Protein AF-A0A078MU49-F1 (afdb_monomer_lite)

Secondary structure (DSSP, 8-state):
-----HHHHHHHHHHHHHHHHHHHHHHHHHHHSSHHHHHHHHHHHHHHHHHHHS-------TT-SSSSTT---S------HHHHHHHHHHHHHHHHHHHTSPPHHHHHHHHHHHHHHHT-TTHHHHHHHHHHHHHHHHHHHHHT--SHHHHHHHHHHHHHHHHHHHHHTHHHHHHHHHHHHHHHHHHHHHHHHHHHHHHHHHHTTSTTS-HHHHHHHHHHHHHHHHHHHHHHHHTT--SSS------HHHHHHHH-HHHHHHHHHHHHHHHHHHHHHHHT-

Foldseek 3Di:
DDDCDPVNLLVLLLVLLLVLLLVLLLVLLLLLLQLLVLVVVLLVLLLVLVVVLPDPPPPPPPPPPDDPPPPDDDDDDPPDPVVVVVLVVLNVVSVLVVVLADDPVLLVQLLVLLCVLLVNNCSVVVSVVVSCVLCVVVNVQSVPDNHSVSSVVSVVVSVVSSVVSVPPRSVVSSCVSSVSSVVSLVVLLVVQLVVLQVVQQVVQVHPPGDVVSNVSSSSVSSSVSSLVSSLSSLSNDRGPQDSDPDDPLSVCCVVPVSVNVVVVSVVVSVVVVVVCVVVVD

Radius of gyration: 27.04 Å; chains: 1; bounding box: 67×49×91 Å

pLDDT: mean 73.48, std 13.74, range [32.59, 88.94]

Sequence (281 aa):
MASLDFWLVLQTFALVTAGFGIWILGRACWEYAGVPAVQDAYLELADARLRELEPAAAPVPAGSRGAGAWAAGPFRVPAAPADRSAAAGFARRVRNALGSRPSEQERAASQAALLQLLARPHLAVDQQQLAARVLAPLAGPVSTAGSVRELAATSRLSRQAVLGMLRREVPARFRSVFLPGMARYLDFIGRGSSLGLAVGVLLAGGMNGNADLVGVLTTVCGVGGAIIFTLTVLRCEARSWPAGRAGLWLRLARRFPQLFFLLRLLLTTAALLLGLYILGR

Structure (mmCIF, N/CA/C/O backbone):
data_AF-A0A078MU49-F1
#
_entry.id   AF-A0A078MU49-F1
#
loop_
_atom_site.group_PDB
_atom_site.id
_atom_site.type_symbol
_atom_site.label_atom_id
_atom_site.label_alt_id
_atom_site.label_comp_id
_atom_site.label_asym_id
_atom_site.label_entity_id
_atom_site.label_seq_id
_atom_site.pdbx_PDB_ins_code
_atom_site.Cartn_x
_atom_site.Cartn_y
_atom_site.Cartn_z
_atom_site.occupancy
_atom_site.B_iso_or_equiv
_atom_site.auth_seq_id
_atom_site.auth_comp_id
_atom_site.auth_asym_id
_atom_site.auth_atom_id
_atom_site.pdbx_PDB_model_num
ATOM 1 N N . MET A 1 1 ? 41.950 6.925 -8.974 1.00 43.22 1 MET A N 1
ATOM 2 C CA . MET A 1 1 ? 40.697 7.610 -8.586 1.00 43.22 1 MET A CA 1
ATOM 3 C C . MET A 1 1 ? 39.557 6.887 -9.281 1.00 43.22 1 MET A C 1
ATOM 5 O O . MET A 1 1 ? 39.430 7.034 -10.485 1.00 43.22 1 MET A O 1
ATOM 9 N N . ALA A 1 2 ? 38.808 6.040 -8.573 1.00 49.31 2 ALA A N 1
ATOM 10 C CA . ALA A 1 2 ? 37.680 5.326 -9.166 1.00 49.31 2 ALA A CA 1
ATOM 11 C C . ALA A 1 2 ? 36.536 6.323 -9.409 1.00 49.31 2 ALA A C 1
ATOM 13 O O . ALA A 1 2 ? 35.883 6.776 -8.467 1.00 49.31 2 ALA A O 1
ATOM 14 N N . SER A 1 3 ? 36.354 6.742 -10.659 1.00 58.31 3 SER A N 1
ATOM 15 C CA . SER A 1 3 ? 35.137 7.424 -11.093 1.00 58.31 3 SER A CA 1
ATOM 16 C C . SER A 1 3 ? 33.973 6.445 -10.957 1.00 58.31 3 SER A C 1
ATOM 18 O O . SER A 1 3 ? 34.096 5.299 -11.385 1.00 58.31 3 SER A O 1
ATOM 20 N N . LEU A 1 4 ? 32.857 6.877 -10.362 1.00 67.69 4 LEU A N 1
ATOM 21 C CA . LEU A 1 4 ? 31.613 6.107 -10.404 1.00 67.69 4 LEU A CA 1
ATOM 22 C C . LEU A 1 4 ? 31.263 5.862 -11.877 1.00 67.69 4 LEU A C 1
ATOM 24 O O . LEU A 1 4 ? 31.021 6.817 -12.613 1.00 67.69 4 LEU A O 1
ATOM 28 N N . ASP A 1 5 ? 31.285 4.599 -12.297 1.00 84.06 5 ASP A N 1
ATOM 29 C CA . ASP A 1 5 ? 30.891 4.200 -13.645 1.00 84.06 5 ASP A CA 1
ATOM 30 C C . ASP A 1 5 ? 29.422 4.588 -13.879 1.00 84.06 5 ASP A C 1
ATOM 32 O O . ASP A 1 5 ? 28.561 4.392 -13.013 1.00 84.06 5 ASP A O 1
ATOM 36 N N . PHE A 1 6 ? 29.129 5.150 -15.051 1.00 79.88 6 PHE A N 1
ATOM 37 C CA . PHE A 1 6 ? 27.772 5.482 -15.473 1.00 79.88 6 PHE A CA 1
ATOM 38 C C . PHE A 1 6 ? 26.840 4.267 -15.358 1.00 79.88 6 PHE A C 1
ATOM 40 O O . PHE A 1 6 ? 25.703 4.394 -14.892 1.00 79.88 6 PHE A O 1
ATOM 47 N N . TRP A 1 7 ? 27.346 3.074 -15.682 1.00 81.38 7 TRP A N 1
ATOM 48 C CA . TRP A 1 7 ? 26.599 1.827 -15.539 1.00 81.38 7 TRP A CA 1
ATOM 49 C C . TRP A 1 7 ? 26.243 1.501 -14.092 1.00 81.38 7 TRP A C 1
ATOM 51 O O . TRP A 1 7 ? 25.112 1.098 -13.812 1.00 81.38 7 TRP A O 1
ATOM 61 N N . LEU A 1 8 ? 27.162 1.744 -13.158 1.00 81.62 8 LEU A N 1
ATOM 62 C CA . LEU A 1 8 ? 26.920 1.546 -11.731 1.00 81.62 8 LEU A CA 1
ATOM 63 C C . LEU A 1 8 ? 25.833 2.498 -11.216 1.00 81.62 8 LEU A C 1
ATOM 65 O O . LEU A 1 8 ? 24.954 2.083 -10.454 1.00 81.62 8 LEU A O 1
ATOM 69 N N . VAL A 1 9 ? 25.854 3.760 -11.656 1.00 82.81 9 VAL A N 1
ATOM 70 C CA . VAL A 1 9 ? 24.818 4.750 -11.316 1.00 82.81 9 VAL A CA 1
ATOM 71 C C . VAL A 1 9 ? 23.455 4.301 -11.835 1.00 82.81 9 VAL A C 1
ATOM 73 O O . VAL A 1 9 ? 22.475 4.302 -11.083 1.00 82.81 9 VAL A O 1
ATOM 76 N N . LEU A 1 10 ? 23.396 3.864 -13.093 1.00 81.12 10 LEU A N 1
ATOM 77 C CA . LEU A 1 10 ? 22.160 3.443 -13.742 1.00 81.12 10 LEU A CA 1
ATOM 78 C C . LEU A 1 10 ? 21.560 2.185 -13.091 1.00 81.12 10 LEU A C 1
ATOM 80 O O . LEU A 1 10 ? 20.365 2.158 -12.793 1.00 81.12 10 LEU A O 1
ATOM 84 N N . GLN A 1 11 ? 22.383 1.173 -12.799 1.00 81.25 11 GLN A N 1
ATOM 85 C CA . GLN A 1 11 ? 21.951 -0.048 -12.108 1.00 81.25 11 GLN A CA 1
ATOM 86 C C . GLN A 1 11 ? 21.493 0.233 -10.675 1.00 81.25 11 GLN A C 1
ATOM 88 O O . GLN A 1 11 ? 20.470 -0.293 -10.235 1.00 81.25 11 GLN A O 1
ATOM 93 N N . THR A 1 12 ? 22.208 1.107 -9.959 1.00 81.50 12 THR A N 1
ATOM 94 C CA . THR A 1 12 ? 21.827 1.527 -8.606 1.00 81.50 12 THR A CA 1
ATOM 95 C C . THR A 1 12 ? 20.463 2.207 -8.616 1.00 81.50 12 THR A C 1
ATOM 97 O O . THR A 1 12 ? 19.579 1.847 -7.838 1.00 81.50 12 THR A O 1
ATOM 100 N N . PHE A 1 13 ? 20.255 3.153 -9.533 1.00 81.50 13 PHE A N 1
ATOM 101 C CA . PHE A 1 13 ? 18.974 3.836 -9.675 1.00 81.50 13 PHE A CA 1
ATOM 102 C C . PHE A 1 13 ? 17.843 2.862 -10.029 1.00 81.50 13 PHE A C 1
ATOM 104 O O . PHE A 1 13 ? 16.755 2.942 -9.449 1.00 81.50 13 PHE A O 1
ATOM 111 N N . ALA A 1 14 ? 18.101 1.899 -10.918 1.00 79.88 14 ALA A N 1
ATOM 112 C CA . ALA A 1 14 ? 17.131 0.872 -11.279 1.00 79.88 14 ALA A CA 1
ATOM 113 C C . ALA A 1 14 ? 16.743 -0.014 -10.087 1.00 79.88 14 ALA A C 1
ATOM 115 O O . ALA A 1 14 ? 15.553 -0.216 -9.835 1.00 79.88 14 ALA A O 1
ATOM 116 N N . LEU A 1 15 ? 17.724 -0.482 -9.311 1.00 82.50 15 LEU A N 1
ATOM 117 C CA . LEU A 1 15 ? 17.496 -1.327 -8.139 1.00 82.50 15 LEU A CA 1
ATOM 118 C C . LEU A 1 15 ? 16.713 -0.589 -7.050 1.00 82.50 15 LEU A C 1
ATOM 120 O O . LEU A 1 15 ? 15.750 -1.127 -6.501 1.00 82.50 15 LEU A O 1
ATOM 124 N N . VAL A 1 16 ? 17.099 0.656 -6.756 1.00 83.56 16 VAL A N 1
ATOM 125 C CA . VAL A 1 16 ? 16.399 1.486 -5.770 1.00 83.56 16 VAL A CA 1
ATOM 126 C C . VAL A 1 16 ? 14.957 1.717 -6.230 1.00 83.56 16 VAL A C 1
ATOM 128 O O . VAL A 1 16 ? 14.030 1.502 -5.449 1.00 83.56 16 VAL A O 1
ATOM 131 N N . THR A 1 17 ? 14.740 2.056 -7.504 1.00 82.06 17 THR A N 1
ATOM 132 C CA . THR A 1 17 ? 13.390 2.226 -8.069 1.00 82.06 17 THR A CA 1
ATOM 133 C C . THR A 1 17 ? 12.557 0.947 -7.951 1.00 82.06 17 THR A C 1
ATOM 135 O O . THR A 1 17 ? 11.400 1.008 -7.528 1.00 82.06 17 THR A O 1
ATOM 138 N N . ALA A 1 18 ? 13.145 -0.210 -8.271 1.00 81.31 18 ALA A N 1
ATOM 139 C CA . ALA A 1 18 ? 12.485 -1.507 -8.163 1.00 81.31 18 ALA A CA 1
ATOM 140 C C . ALA A 1 18 ? 12.060 -1.816 -6.718 1.00 81.31 18 ALA A C 1
ATOM 142 O O . ALA A 1 18 ? 10.905 -2.158 -6.452 1.00 81.31 18 ALA A O 1
ATOM 143 N N . GLY A 1 19 ? 12.975 -1.622 -5.764 1.00 80.50 19 GLY A N 1
ATOM 144 C CA . GLY A 1 19 ? 12.707 -1.819 -4.340 1.00 80.50 19 GLY A CA 1
ATOM 145 C C . GLY A 1 19 ? 11.595 -0.908 -3.819 1.00 80.50 19 GLY A C 1
ATOM 146 O O . GLY A 1 19 ? 10.709 -1.362 -3.093 1.00 80.50 19 GLY A O 1
ATOM 147 N N . PHE A 1 20 ? 11.585 0.360 -4.237 1.00 80.00 20 PHE A N 1
ATOM 148 C CA . PHE A 1 20 ? 10.517 1.299 -3.894 1.00 80.00 20 PHE A CA 1
ATOM 149 C C . PHE A 1 20 ? 9.156 0.881 -4.460 1.00 80.00 20 PHE A C 1
ATOM 151 O O . PHE A 1 20 ? 8.164 0.936 -3.733 1.00 80.00 20 PHE A O 1
ATOM 158 N N . GLY A 1 21 ? 9.099 0.446 -5.722 1.00 79.81 21 GLY A N 1
ATOM 159 C CA . GLY A 1 21 ? 7.855 -0.013 -6.343 1.00 79.81 21 GLY A CA 1
ATOM 160 C C . GLY A 1 21 ? 7.270 -1.236 -5.637 1.00 79.81 21 GLY A C 1
ATOM 161 O O . GLY A 1 21 ? 6.085 -1.240 -5.299 1.00 79.81 21 GLY A O 1
ATOM 162 N N . ILE A 1 22 ? 8.112 -2.223 -5.311 1.00 83.31 22 ILE A N 1
ATOM 163 C CA . ILE A 1 22 ? 7.719 -3.409 -4.530 1.00 83.31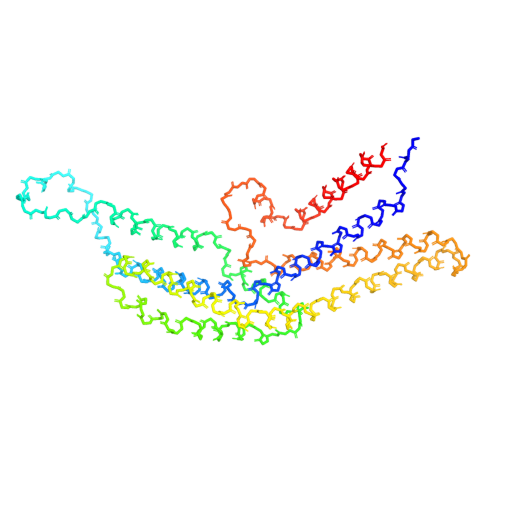 22 ILE A CA 1
ATOM 164 C C . ILE A 1 22 ? 7.212 -3.005 -3.143 1.00 83.31 22 ILE A C 1
ATOM 166 O O . ILE A 1 22 ? 6.176 -3.497 -2.695 1.00 83.31 22 ILE A O 1
ATOM 170 N N . TRP A 1 23 ? 7.922 -2.103 -2.461 1.00 81.12 23 TRP A N 1
ATOM 171 C CA . TRP A 1 23 ? 7.551 -1.644 -1.124 1.00 81.12 23 TRP A CA 1
ATOM 172 C C . TRP A 1 23 ? 6.193 -0.935 -1.108 1.00 81.12 23 TRP A C 1
ATOM 174 O O . TRP A 1 23 ? 5.342 -1.255 -0.277 1.00 81.12 23 TRP A O 1
ATOM 184 N N . ILE A 1 24 ? 5.977 0.009 -2.028 1.00 77.94 24 ILE A N 1
ATOM 185 C CA . ILE A 1 24 ? 4.729 0.781 -2.127 1.00 77.94 24 ILE A CA 1
ATOM 186 C C . ILE A 1 24 ? 3.579 -0.146 -2.531 1.00 77.94 24 ILE A C 1
ATOM 188 O O . ILE A 1 24 ? 2.516 -0.109 -1.920 1.00 77.94 24 ILE A O 1
ATOM 192 N N . LEU A 1 25 ? 3.794 -1.059 -3.481 1.00 80.19 25 LEU A N 1
ATOM 193 C CA . LEU A 1 25 ? 2.782 -2.056 -3.823 1.00 80.19 25 LEU A CA 1
ATOM 194 C C . LEU A 1 25 ? 2.454 -2.967 -2.635 1.00 80.19 25 LEU A C 1
ATOM 196 O O . LEU A 1 25 ? 1.282 -3.217 -2.362 1.00 80.19 25 LEU A O 1
ATOM 200 N N . GLY A 1 26 ? 3.464 -3.445 -1.908 1.00 80.50 26 GLY A N 1
ATOM 201 C CA . GLY A 1 26 ? 3.279 -4.248 -0.703 1.00 80.50 26 GLY A CA 1
ATOM 202 C C . GLY A 1 26 ? 2.470 -3.498 0.350 1.00 80.50 26 GLY A C 1
ATOM 203 O O . GLY A 1 26 ? 1.512 -4.037 0.895 1.00 80.50 26 GLY A O 1
ATOM 204 N N . ARG A 1 27 ? 2.780 -2.227 0.591 1.00 77.19 27 ARG A N 1
ATOM 205 C CA . ARG A 1 27 ? 2.026 -1.394 1.529 1.00 77.19 27 ARG A CA 1
ATOM 206 C C . ARG A 1 27 ? 0.588 -1.154 1.075 1.00 77.19 27 ARG A C 1
ATOM 208 O O . ARG A 1 27 ? -0.325 -1.342 1.879 1.00 77.19 27 ARG A O 1
ATOM 215 N N . ALA A 1 28 ? 0.376 -0.826 -0.196 1.00 74.12 28 ALA A N 1
ATOM 216 C CA . ALA A 1 28 ? -0.958 -0.720 -0.770 1.00 74.12 28 ALA A CA 1
ATOM 217 C C . ALA A 1 28 ? -1.723 -2.043 -0.610 1.00 74.12 28 ALA A C 1
ATOM 219 O O . ALA A 1 28 ? -2.858 -2.038 -0.167 1.00 74.12 28 ALA A O 1
ATOM 220 N N . CYS A 1 29 ? -1.108 -3.203 -0.842 1.00 76.56 29 CYS A N 1
ATOM 221 C CA . CYS A 1 29 ? -1.762 -4.499 -0.621 1.00 76.56 29 CYS A CA 1
ATOM 222 C C . CYS A 1 29 ? -2.046 -4.773 0.868 1.00 76.56 29 CYS A C 1
ATOM 224 O O . CYS A 1 29 ? -3.076 -5.359 1.208 1.00 76.56 29 CYS A O 1
ATOM 226 N N . TRP A 1 30 ? -1.161 -4.336 1.768 1.00 75.44 30 TRP A N 1
ATOM 227 C CA . TRP A 1 30 ? -1.322 -4.474 3.218 1.00 75.44 30 TRP A CA 1
ATOM 228 C C . TRP A 1 30 ? -2.521 -3.689 3.748 1.00 75.44 30 TRP A C 1
ATOM 230 O O . TRP A 1 30 ? -3.285 -4.208 4.565 1.00 75.44 30 TRP A O 1
ATOM 240 N N . GLU A 1 31 ? -2.748 -2.476 3.236 1.00 70.69 31 GLU A N 1
ATOM 241 C CA . GLU A 1 31 ? -3.946 -1.693 3.561 1.00 70.69 31 GLU A CA 1
ATOM 242 C C . GLU A 1 31 ? -5.242 -2.459 3.241 1.00 70.69 31 GLU A C 1
ATOM 244 O O . GLU A 1 31 ? -6.267 -2.278 3.904 1.00 70.69 31 GLU A O 1
ATOM 249 N N . TYR A 1 32 ? -5.178 -3.368 2.265 1.00 66.94 32 TYR A N 1
ATOM 250 C CA . TYR A 1 32 ? -6.324 -4.093 1.728 1.00 66.94 32 TYR A CA 1
ATOM 251 C C . TYR A 1 32 ? -6.423 -5.527 2.239 1.00 66.94 32 TYR A C 1
ATOM 253 O O . TYR A 1 32 ? -7.427 -6.200 1.995 1.00 66.94 32 TYR A O 1
ATOM 261 N N . ALA A 1 33 ? -5.454 -5.966 3.043 1.00 69.38 33 ALA A N 1
ATOM 262 C CA . ALA A 1 33 ? -5.558 -7.204 3.802 1.00 69.38 33 ALA A CA 1
ATOM 263 C C . ALA A 1 33 ? -6.661 -7.147 4.882 1.00 69.38 33 ALA A C 1
ATOM 265 O O . ALA A 1 33 ? -7.005 -8.178 5.454 1.00 69.38 33 ALA A O 1
ATOM 266 N N . GLY A 1 34 ? -7.242 -5.963 5.135 1.00 70.00 34 GLY A N 1
ATOM 267 C CA . GLY A 1 34 ? -8.455 -5.757 5.936 1.00 70.00 34 GLY A CA 1
ATOM 268 C C . GLY A 1 34 ? -8.212 -5.254 7.361 1.00 70.00 34 GLY A C 1
ATOM 269 O O . GLY A 1 34 ? -9.159 -4.864 8.036 1.00 70.00 34 GLY A O 1
ATOM 270 N N . VAL A 1 35 ? -6.956 -5.207 7.815 1.00 73.19 35 VAL A N 1
ATOM 271 C CA . VAL A 1 35 ? -6.604 -4.764 9.176 1.00 73.19 35 VAL A CA 1
ATOM 272 C C . VAL A 1 35 ? -7.014 -3.309 9.446 1.00 73.19 35 VAL A C 1
ATOM 274 O O . VAL A 1 35 ? -7.640 -3.074 10.482 1.00 73.19 35 VAL A O 1
ATOM 277 N N . PRO A 1 36 ? -6.747 -2.333 8.551 1.00 74.25 36 PRO A N 1
ATOM 278 C CA . PRO A 1 36 ? -7.184 -0.956 8.782 1.00 74.25 36 PRO A CA 1
ATOM 279 C C . PRO A 1 36 ? -8.707 -0.826 8.828 1.00 74.25 36 PRO A C 1
ATOM 281 O O . PRO A 1 36 ? -9.223 -0.103 9.665 1.00 74.25 36 PRO A O 1
ATOM 284 N N . ALA A 1 37 ? -9.435 -1.579 7.996 1.00 76.44 37 ALA A N 1
ATOM 285 C CA . ALA A 1 37 ? -10.898 -1.550 7.977 1.00 76.44 37 ALA A CA 1
ATOM 286 C C . ALA A 1 37 ? -11.510 -2.059 9.297 1.00 76.44 37 ALA A C 1
ATOM 288 O O . ALA A 1 37 ? -12.443 -1.456 9.820 1.00 76.44 37 ALA A O 1
ATOM 289 N N . VAL A 1 38 ? -10.950 -3.130 9.874 1.00 79.06 38 VAL A N 1
ATOM 290 C CA . VAL A 1 38 ? -11.357 -3.646 11.195 1.00 79.06 38 VAL A CA 1
ATOM 291 C C . VAL A 1 38 ? -11.059 -2.629 12.301 1.00 79.06 38 VAL A C 1
ATOM 293 O O . VAL A 1 38 ? -11.892 -2.402 13.177 1.00 79.06 38 VAL A O 1
ATOM 296 N N . GLN A 1 39 ? -9.877 -2.004 12.271 1.00 81.06 39 GLN A N 1
ATOM 297 C CA . GLN A 1 39 ? -9.505 -0.972 13.245 1.00 81.06 39 GLN A CA 1
ATOM 298 C C . GLN A 1 39 ? -10.402 0.264 13.136 1.00 81.06 39 GLN A C 1
ATOM 300 O O . GLN A 1 39 ? -10.804 0.818 14.161 1.00 81.06 39 GLN A O 1
ATOM 305 N N . ASP A 1 40 ? -10.728 0.674 11.911 1.00 79.62 40 ASP A N 1
ATOM 306 C CA . ASP A 1 40 ? -11.566 1.834 11.638 1.00 79.62 40 ASP A CA 1
ATOM 307 C C . ASP A 1 40 ? -12.969 1.648 12.198 1.00 79.62 40 ASP A C 1
ATOM 309 O O . ASP A 1 40 ? -13.409 2.482 12.993 1.00 79.62 40 ASP A O 1
ATOM 313 N N . ALA A 1 41 ? -13.605 0.526 11.861 1.00 82.38 41 ALA A N 1
ATOM 314 C CA . ALA A 1 41 ? -14.950 0.204 12.315 1.00 82.38 41 ALA A CA 1
ATOM 315 C C . ALA A 1 41 ? -15.010 -0.043 13.835 1.00 82.38 41 ALA A C 1
ATOM 317 O O . ALA A 1 41 ? -15.965 0.375 14.485 1.00 82.38 41 ALA A O 1
ATOM 318 N N . TYR A 1 42 ? -13.968 -0.618 14.453 1.00 84.94 42 TYR A N 1
ATOM 319 C CA . TYR A 1 42 ? -13.884 -0.686 15.921 1.00 84.94 42 TYR A CA 1
ATOM 320 C C . TYR A 1 42 ? -13.861 0.706 16.567 1.00 84.94 42 TYR A C 1
ATOM 322 O O . TYR A 1 42 ? -14.542 0.951 17.560 1.00 84.94 42 TYR A O 1
ATOM 330 N N . LEU A 1 43 ? -13.045 1.614 16.036 1.00 85.00 43 LEU A N 1
ATOM 331 C CA . LEU A 1 43 ? -12.902 2.968 16.570 1.00 85.00 43 LEU A CA 1
ATOM 332 C C . LEU A 1 43 ? -14.175 3.805 16.363 1.00 85.00 43 LEU A C 1
ATOM 334 O O . LEU A 1 43 ? -14.485 4.620 17.224 1.00 85.00 43 LEU A O 1
ATOM 338 N N . GLU A 1 44 ? -14.917 3.582 15.277 1.00 87.62 44 GLU A N 1
ATOM 339 C CA . GLU A 1 44 ? -16.239 4.186 15.048 1.00 87.62 44 GLU A CA 1
ATOM 340 C C . GLU A 1 44 ? -17.277 3.669 16.053 1.00 87.62 44 GLU A C 1
ATOM 342 O O . GLU A 1 44 ? -17.959 4.473 16.685 1.00 87.62 44 GLU A O 1
ATOM 347 N N . LEU A 1 45 ? -17.330 2.351 16.289 1.00 87.31 45 LEU A N 1
ATOM 348 C CA . LEU A 1 45 ? -18.181 1.754 17.328 1.00 87.31 45 LEU A CA 1
ATOM 349 C C . LEU A 1 45 ? -17.833 2.289 18.726 1.00 87.31 45 LEU A C 1
ATOM 351 O O . LEU A 1 45 ? -18.718 2.617 19.516 1.00 87.31 45 LEU A O 1
ATOM 355 N N . ALA A 1 46 ? -16.538 2.406 19.030 1.00 86.25 46 ALA A N 1
ATOM 356 C CA . ALA A 1 46 ? -16.074 2.944 20.302 1.00 86.25 46 ALA A CA 1
ATOM 357 C C . ALA A 1 46 ? -16.410 4.435 20.455 1.00 86.25 46 ALA A C 1
ATOM 359 O O . ALA A 1 46 ? -16.806 4.848 21.538 1.00 86.25 46 ALA A O 1
ATOM 360 N N . ASP A 1 47 ? -16.274 5.251 19.406 1.00 88.94 47 ASP A N 1
ATOM 3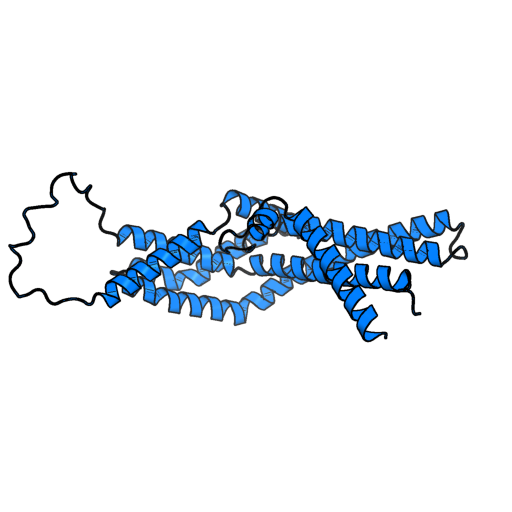61 C CA . ASP A 1 47 ? -16.628 6.674 19.467 1.00 88.94 47 ASP A CA 1
ATOM 362 C C . ASP A 1 47 ? -18.139 6.894 19.595 1.00 88.94 47 ASP A C 1
ATOM 364 O O . ASP A 1 47 ? -18.554 7.730 20.394 1.00 88.94 47 ASP A O 1
ATOM 368 N N . ALA A 1 48 ? -18.961 6.102 18.897 1.00 88.38 48 ALA A N 1
ATOM 369 C CA . ALA A 1 48 ? -20.414 6.122 19.062 1.00 88.38 48 ALA A CA 1
ATOM 370 C C . ALA A 1 48 ? -20.801 5.855 20.524 1.00 88.38 48 ALA A C 1
ATOM 372 O O . ALA A 1 48 ? -21.491 6.667 21.142 1.00 88.38 48 ALA A O 1
ATOM 373 N N . ARG A 1 49 ? -20.243 4.795 21.124 1.00 87.81 49 ARG A N 1
ATOM 374 C CA . ARG A 1 49 ? -20.497 4.488 22.534 1.00 87.81 49 ARG A CA 1
ATOM 375 C C . ARG A 1 49 ? -19.930 5.544 23.485 1.00 87.81 49 ARG A C 1
ATOM 377 O O . ARG A 1 49 ? -20.557 5.855 24.490 1.00 87.81 49 ARG A O 1
ATOM 384 N N . LEU A 1 50 ? -18.766 6.128 23.186 1.00 86.75 50 LEU A N 1
ATOM 385 C CA . LEU A 1 50 ? -18.210 7.233 23.979 1.00 86.75 50 LEU A CA 1
ATOM 386 C C . LEU A 1 50 ? -19.149 8.442 24.013 1.00 86.75 50 LEU A C 1
ATOM 388 O O . LEU A 1 50 ? -19.281 9.045 25.072 1.00 86.75 50 LEU A O 1
ATOM 392 N N . ARG A 1 51 ? -19.796 8.791 22.894 1.00 85.88 51 ARG A N 1
ATOM 393 C CA . ARG A 1 51 ? -20.761 9.905 22.835 1.00 85.88 51 ARG A CA 1
ATOM 394 C C . ARG A 1 51 ? -22.019 9.632 23.656 1.00 85.88 51 ARG A C 1
ATOM 396 O O . ARG A 1 51 ? -22.558 10.561 24.236 1.00 85.88 51 ARG A O 1
ATOM 403 N N . GLU A 1 52 ? -22.463 8.379 23.722 1.00 85.25 52 GLU A N 1
ATOM 404 C CA . GLU A 1 52 ? -23.594 7.968 24.567 1.00 85.25 52 GLU A CA 1
ATOM 405 C C . GLU A 1 52 ? -23.241 7.961 26.063 1.00 85.25 52 GLU A C 1
ATOM 407 O O . GLU A 1 52 ? -24.090 8.238 26.906 1.00 85.25 52 GLU A O 1
ATOM 412 N N . LEU A 1 53 ? -21.991 7.621 26.395 1.00 81.50 53 LEU A N 1
ATOM 413 C CA . LEU A 1 53 ? -21.482 7.580 27.769 1.00 81.50 53 LEU A CA 1
ATOM 414 C C . LEU A 1 53 ? -21.067 8.955 28.302 1.00 81.50 53 LEU A C 1
ATOM 416 O O . LEU A 1 53 ? -20.973 9.141 29.517 1.00 81.50 53 LEU A O 1
ATOM 420 N N . GLU A 1 54 ? -20.769 9.908 27.420 1.00 77.25 54 GLU A N 1
ATOM 421 C CA . GLU A 1 54 ? -20.603 11.297 27.818 1.00 77.25 54 GLU A CA 1
ATOM 422 C C . GLU A 1 54 ? -21.972 11.830 28.249 1.00 77.25 54 GLU A C 1
ATOM 424 O O . GLU A 1 54 ? -22.912 11.806 27.454 1.00 77.25 54 GLU A O 1
ATOM 429 N N . PRO A 1 55 ? -22.124 12.314 29.497 1.00 59.59 55 PRO A N 1
ATOM 430 C CA . PRO A 1 55 ? -23.353 12.994 29.861 1.00 59.59 55 PRO A CA 1
ATOM 431 C C . PRO A 1 55 ? -23.528 14.135 28.864 1.00 59.59 55 PRO A C 1
ATOM 433 O O . PRO A 1 55 ? -22.576 14.897 28.664 1.00 59.59 55 PRO A O 1
ATOM 436 N N . ALA A 1 56 ? -24.706 14.227 28.230 1.00 53.66 56 ALA A N 1
ATOM 437 C CA . ALA A 1 56 ? -25.078 15.385 27.430 1.00 53.66 56 ALA A CA 1
ATOM 438 C C . ALA A 1 56 ? -24.664 16.598 28.249 1.00 53.66 56 ALA A C 1
ATOM 440 O O . ALA A 1 56 ? -25.166 16.779 29.361 1.00 53.66 56 ALA A O 1
ATOM 441 N N . ALA A 1 57 ? -23.644 17.323 27.786 1.00 46.19 57 ALA A N 1
ATOM 442 C CA . ALA A 1 57 ? -23.148 18.468 28.510 1.00 46.19 57 ALA A CA 1
ATOM 443 C C . ALA A 1 57 ? -24.322 19.437 28.538 1.00 46.19 57 ALA A C 1
ATOM 445 O O . ALA A 1 57 ? -24.584 20.120 27.549 1.00 46.19 57 ALA A O 1
ATOM 446 N N . ALA A 1 58 ? -25.084 19.420 29.637 1.00 43.44 58 ALA A N 1
ATOM 447 C CA . ALA A 1 58 ? -26.100 20.411 29.889 1.00 43.44 58 ALA A CA 1
ATOM 448 C C . ALA A 1 58 ? -25.385 21.740 29.656 1.00 43.44 58 ALA A C 1
ATOM 450 O O . ALA A 1 58 ? -24.281 21.903 30.199 1.00 43.44 58 ALA A O 1
ATOM 451 N N . PRO A 1 59 ? -25.907 22.625 28.787 1.00 40.94 59 PRO A N 1
ATOM 452 C CA . PRO A 1 59 ? -25.276 23.910 28.559 1.00 40.94 59 PRO A CA 1
ATOM 453 C C . PRO A 1 59 ? -25.101 24.523 29.939 1.00 40.94 59 PRO A C 1
ATOM 455 O O . PRO A 1 59 ? -26.089 24.788 30.616 1.00 40.94 59 PRO A O 1
ATOM 458 N N . VAL A 1 60 ? -23.854 24.620 30.409 1.00 46.81 60 VAL A N 1
ATOM 459 C CA . VAL A 1 60 ? -23.566 25.229 31.702 1.00 46.81 60 VAL A CA 1
ATOM 460 C C . VAL A 1 60 ? -24.055 26.658 31.532 1.00 46.81 60 VAL A C 1
ATOM 462 O O . VAL A 1 60 ? -23.459 27.374 30.719 1.00 46.81 60 VAL A O 1
ATOM 465 N N . PRO A 1 61 ? -25.150 27.075 32.197 1.00 38.56 61 PRO A N 1
ATOM 466 C CA . PRO A 1 61 ? -25.591 28.445 32.072 1.00 38.56 61 PRO A CA 1
ATOM 467 C C . PRO A 1 61 ? -24.417 29.305 32.528 1.00 38.56 61 PRO A C 1
ATOM 469 O O . PRO A 1 61 ? -23.819 29.064 33.585 1.00 38.56 61 PRO A O 1
ATOM 472 N N . ALA A 1 62 ? -24.023 30.245 31.675 1.00 43.91 62 ALA A N 1
ATOM 473 C CA . ALA A 1 62 ? -22.973 31.203 31.966 1.00 43.91 62 ALA A CA 1
ATOM 474 C C . ALA A 1 62 ? -23.426 32.048 33.168 1.00 43.91 62 ALA A C 1
ATOM 476 O O . ALA A 1 62 ? -24.090 33.062 33.005 1.00 43.91 62 ALA A O 1
ATOM 477 N N . GLY A 1 63 ? -23.158 31.572 34.386 1.00 47.12 63 GLY A N 1
ATOM 478 C CA . GLY A 1 63 ? -23.634 32.235 35.599 1.00 47.12 63 GLY A CA 1
ATOM 479 C C . GLY A 1 63 ? -23.428 31.496 36.923 1.00 47.12 63 GLY A C 1
ATOM 480 O O . GLY A 1 63 ? -23.375 32.152 37.952 1.00 47.12 63 GLY A O 1
ATOM 481 N N . SER A 1 64 ? -23.241 30.170 36.962 1.00 44.25 64 SER A N 1
ATOM 482 C CA . SER A 1 64 ? -23.210 29.436 38.247 1.00 44.25 64 SER A CA 1
ATOM 483 C C . SER A 1 64 ? -21.814 29.023 38.744 1.00 44.25 64 SER A C 1
ATOM 485 O O . SER A 1 64 ? -21.673 28.024 39.454 1.00 44.25 64 SER A O 1
ATOM 487 N N . ARG A 1 65 ? -20.755 29.773 38.406 1.00 45.50 65 ARG A N 1
ATOM 488 C CA . ARG A 1 65 ? -19.449 29.643 39.085 1.00 45.50 65 ARG A CA 1
ATOM 489 C C . ARG A 1 65 ? -19.440 30.496 40.354 1.00 45.50 65 ARG A C 1
ATOM 491 O O . ARG A 1 65 ? -18.785 31.527 40.401 1.00 45.50 65 ARG A O 1
ATOM 498 N N . GLY A 1 66 ? -20.166 30.059 41.377 1.00 43.53 66 GLY A N 1
ATOM 499 C CA . GLY A 1 66 ? -20.080 30.673 42.702 1.00 43.53 66 GLY A CA 1
ATOM 500 C C . GLY A 1 66 ? -21.369 30.565 43.497 1.00 43.53 66 GLY A C 1
ATOM 501 O O . GLY A 1 66 ? -22.099 31.535 43.564 1.00 43.53 66 GLY A O 1
ATOM 502 N N . ALA A 1 67 ? -21.656 29.392 44.071 1.00 39.50 67 ALA A N 1
ATOM 503 C CA . ALA A 1 67 ? -22.566 29.270 45.227 1.00 39.50 67 ALA A CA 1
ATOM 504 C C . ALA A 1 67 ? -22.642 27.842 45.802 1.00 39.50 67 ALA A C 1
ATOM 506 O O . ALA A 1 67 ? -22.940 27.676 46.976 1.00 39.50 67 ALA A O 1
ATOM 507 N N . GLY A 1 68 ? -22.360 26.792 45.021 1.00 38.62 68 GLY A N 1
ATOM 508 C CA . GLY A 1 68 ? -22.609 25.405 45.459 1.00 38.62 68 GLY A CA 1
ATOM 509 C C . GLY A 1 68 ? -21.450 24.672 46.150 1.00 38.62 68 GLY A C 1
ATOM 510 O O . GLY A 1 68 ? -21.612 23.517 46.531 1.00 38.62 68 GLY A O 1
ATOM 511 N N . ALA A 1 69 ? -20.269 25.284 46.285 1.00 41.41 69 ALA A N 1
ATOM 512 C CA . ALA A 1 69 ? -19.050 24.570 46.692 1.00 41.41 69 ALA A CA 1
ATOM 513 C C . ALA A 1 69 ? -18.983 24.193 48.188 1.00 41.41 69 ALA A C 1
ATOM 515 O O . ALA A 1 69 ? -18.129 23.397 48.564 1.00 41.41 69 ALA A O 1
ATOM 516 N N . TRP A 1 70 ? -19.881 24.716 49.028 1.00 41.81 70 TRP A N 1
ATOM 517 C CA . TRP A 1 70 ? -19.821 24.549 50.487 1.00 41.81 70 TRP A CA 1
ATOM 518 C C . TRP A 1 70 ? -20.863 23.578 51.067 1.00 41.81 70 TRP A C 1
ATOM 520 O O . TRP A 1 70 ? -20.840 23.312 52.263 1.00 41.81 70 TRP A O 1
ATOM 530 N N . ALA A 1 71 ? -21.748 23.007 50.241 1.00 39.12 71 ALA A N 1
ATOM 531 C CA . ALA A 1 71 ? -22.869 22.174 50.699 1.00 39.12 71 ALA A CA 1
ATOM 532 C C . ALA A 1 71 ? -22.751 20.687 50.300 1.00 39.12 71 ALA A C 1
ATOM 534 O O . ALA A 1 71 ? -23.744 20.041 49.975 1.00 39.12 71 ALA A O 1
ATOM 535 N N . ALA A 1 72 ? -21.541 20.122 50.311 1.00 38.28 72 ALA A N 1
ATOM 536 C CA . ALA A 1 72 ? -21.339 18.679 50.176 1.00 38.28 72 ALA A CA 1
ATOM 537 C C . ALA A 1 72 ? -20.553 18.166 51.390 1.00 38.28 72 ALA A C 1
ATOM 539 O O . ALA A 1 72 ? -19.350 18.388 51.494 1.00 38.28 72 ALA A O 1
ATOM 540 N N . GLY A 1 73 ? -21.269 17.526 52.319 1.00 32.59 73 GLY A N 1
ATOM 541 C CA . GLY A 1 73 ? -20.740 16.978 53.568 1.00 32.59 73 GLY A CA 1
ATOM 542 C C . GLY A 1 73 ? -19.678 15.874 53.400 1.00 32.59 73 GLY A C 1
ATOM 543 O O . GLY A 1 73 ? -19.390 15.431 52.286 1.00 32.59 73 GLY A O 1
ATOM 544 N N . PRO A 1 74 ? -19.104 15.393 54.519 1.00 35.72 74 PRO A N 1
ATOM 545 C CA . PRO A 1 74 ? -17.820 14.680 54.574 1.00 35.72 74 PRO A CA 1
ATOM 546 C C . PRO A 1 74 ? -17.818 13.240 54.025 1.00 35.72 74 PRO A C 1
ATOM 548 O O . PRO A 1 74 ? -16.800 12.560 54.105 1.00 35.72 74 PRO A O 1
ATOM 551 N N . PHE A 1 75 ? -18.906 12.768 53.415 1.00 41.81 75 PHE A N 1
ATOM 552 C CA . PHE A 1 75 ? -19.001 11.425 52.836 1.00 41.81 75 PHE A CA 1
ATOM 553 C C . PHE A 1 75 ? -19.108 11.469 51.307 1.00 41.81 75 PHE A C 1
ATOM 555 O O . PHE A 1 75 ? -20.102 11.064 50.710 1.00 41.81 75 PHE A O 1
ATOM 562 N N . ARG A 1 76 ? -18.043 11.933 50.646 1.00 36.69 76 ARG A N 1
ATOM 563 C CA . ARG A 1 76 ? -17.776 11.588 49.242 1.00 36.69 76 ARG A CA 1
ATOM 564 C C . ARG A 1 76 ? -16.580 10.652 49.198 1.00 36.69 76 ARG A C 1
ATOM 566 O O . ARG A 1 76 ? -15.445 11.089 49.349 1.00 36.69 76 ARG A O 1
ATOM 573 N N . VAL A 1 77 ? -16.846 9.370 48.957 1.00 39.16 77 VAL A N 1
ATOM 574 C CA . VAL A 1 77 ? -15.817 8.400 48.566 1.00 39.16 77 VAL A CA 1
ATOM 575 C C . VAL A 1 77 ? -15.124 8.948 47.311 1.00 39.16 77 VAL A C 1
ATOM 577 O O . VAL A 1 77 ? -15.796 9.151 46.292 1.00 39.16 77 VAL A O 1
ATOM 580 N N . PRO A 1 78 ? -13.811 9.233 47.337 1.00 39.75 78 PRO A N 1
ATOM 581 C CA . PRO A 1 78 ? -13.113 9.687 46.152 1.00 39.75 78 PRO A CA 1
ATOM 582 C C . PRO A 1 78 ? -12.881 8.474 45.251 1.00 39.75 78 PRO A C 1
ATOM 584 O O . PRO A 1 78 ? -11.885 7.769 45.378 1.00 39.75 78 PRO A O 1
ATOM 587 N N . ALA A 1 79 ? -13.789 8.223 44.308 1.00 39.66 79 ALA A N 1
ATOM 588 C CA . ALA A 1 79 ? -13.429 7.417 43.149 1.00 39.66 79 ALA A CA 1
ATOM 589 C C . ALA A 1 79 ? -12.279 8.137 42.414 1.00 39.66 79 ALA A C 1
ATOM 591 O O . ALA A 1 79 ? -12.373 9.324 42.071 1.00 39.66 79 ALA A O 1
ATOM 592 N N . ALA A 1 80 ? -11.163 7.424 42.277 1.00 40.91 80 ALA A N 1
ATOM 593 C CA . ALA A 1 80 ? -9.816 7.953 42.130 1.00 40.91 80 ALA A CA 1
ATOM 594 C C . ALA A 1 80 ? -9.613 8.917 40.933 1.00 40.91 80 ALA A C 1
ATOM 596 O O . ALA A 1 80 ? -10.104 8.667 39.829 1.00 40.91 80 ALA A O 1
ATOM 597 N N . PRO A 1 81 ? -8.801 9.985 41.078 1.00 48.91 81 PRO A N 1
ATOM 598 C CA . PRO A 1 81 ? -8.429 10.883 39.975 1.00 48.91 81 PRO A CA 1
ATOM 599 C C . PRO A 1 81 ? -7.684 10.170 38.827 1.00 48.91 81 PRO A C 1
ATOM 601 O O . PRO A 1 81 ? -7.753 10.614 37.679 1.00 48.91 81 PRO A O 1
ATOM 604 N N . ALA A 1 82 ? -7.030 9.036 39.107 1.00 51.06 82 ALA A N 1
ATOM 605 C CA . ALA A 1 82 ? -6.374 8.188 38.110 1.00 51.06 82 ALA A CA 1
ATOM 606 C C . ALA A 1 82 ? -7.363 7.468 37.166 1.00 51.06 82 ALA A C 1
ATOM 608 O O . ALA A 1 82 ? -7.057 7.257 35.993 1.00 51.06 82 ALA A O 1
ATOM 609 N N . ASP A 1 83 ? -8.570 7.140 37.641 1.00 51.59 83 ASP A N 1
ATOM 610 C CA . ASP A 1 83 ? -9.596 6.482 36.819 1.00 51.59 83 ASP A CA 1
ATOM 611 C C . ASP A 1 83 ? -10.201 7.456 35.795 1.00 51.59 83 ASP A C 1
ATOM 613 O O . ASP A 1 83 ? -10.404 7.104 34.629 1.00 51.59 83 ASP A O 1
ATOM 617 N N . ARG A 1 84 ? -10.404 8.723 36.186 1.00 58.28 84 ARG A N 1
ATOM 618 C CA . ARG A 1 84 ? -10.848 9.785 35.265 1.00 58.28 84 ARG A CA 1
ATOM 619 C C . ARG A 1 84 ? -9.789 10.135 34.221 1.00 58.28 84 ARG A C 1
ATOM 621 O O . ARG A 1 84 ? -10.135 10.357 33.062 1.00 58.28 84 ARG A O 1
ATOM 628 N N . SER A 1 85 ? -8.508 10.153 34.592 1.00 63.56 85 SER A N 1
ATOM 629 C CA . SER A 1 85 ? -7.423 10.451 33.649 1.00 63.56 85 SER A CA 1
ATOM 630 C C . SER A 1 85 ? -7.196 9.320 32.637 1.00 63.56 85 SER A C 1
ATOM 632 O O . SER A 1 85 ? -6.956 9.597 31.459 1.00 63.56 85 SER A O 1
ATOM 634 N N . ALA A 1 86 ? -7.349 8.054 33.043 1.00 65.50 86 ALA A N 1
ATOM 635 C CA . ALA A 1 86 ? -7.267 6.901 32.146 1.00 65.50 86 ALA A CA 1
ATOM 636 C C . ALA A 1 86 ? -8.433 6.857 31.142 1.00 65.50 86 ALA A C 1
ATOM 638 O O . ALA A 1 86 ? -8.205 6.643 29.945 1.00 65.50 86 ALA A O 1
ATOM 639 N N . ALA A 1 87 ? -9.658 7.123 31.611 1.00 68.88 87 ALA A N 1
ATOM 640 C CA . ALA A 1 87 ? -10.860 7.229 30.783 1.00 68.88 87 ALA A CA 1
ATOM 641 C C . ALA A 1 87 ? -10.765 8.384 29.770 1.00 68.88 87 ALA A C 1
ATOM 643 O O . ALA A 1 87 ? -10.913 8.172 28.563 1.00 68.88 87 ALA A O 1
ATOM 644 N N . ALA A 1 88 ? -10.407 9.586 30.235 1.00 75.38 88 ALA A N 1
ATOM 645 C CA . ALA A 1 88 ? -10.177 10.743 29.368 1.00 75.38 88 ALA A CA 1
ATOM 646 C C . ALA A 1 88 ? -9.028 10.494 28.375 1.00 75.38 88 ALA A C 1
ATOM 648 O O . ALA A 1 88 ? -9.095 10.885 27.208 1.00 75.38 88 ALA A O 1
ATOM 649 N N . GLY A 1 89 ? -7.982 9.785 28.809 1.00 79.94 89 GLY A N 1
ATOM 650 C CA . GLY A 1 89 ? -6.870 9.375 27.959 1.00 79.94 89 GLY A CA 1
ATOM 651 C C . GLY A 1 89 ? -7.293 8.420 26.842 1.00 79.94 89 GLY A C 1
ATOM 652 O O . GLY A 1 89 ? -6.812 8.555 25.717 1.00 79.94 89 GLY A O 1
ATOM 653 N N . PHE A 1 90 ? -8.194 7.472 27.115 1.00 80.81 90 PHE A N 1
ATOM 654 C CA . PHE A 1 90 ? -8.744 6.573 26.097 1.00 80.81 90 PHE A CA 1
ATOM 655 C C . PHE A 1 90 ? -9.606 7.326 25.081 1.00 80.81 90 PHE A C 1
ATOM 657 O O . PHE A 1 90 ? -9.319 7.239 23.887 1.00 80.81 90 PHE A O 1
ATOM 664 N N . ALA A 1 91 ? -10.570 8.128 25.541 1.00 82.62 91 ALA A N 1
ATOM 665 C CA . ALA A 1 91 ? -11.430 8.924 24.663 1.00 82.62 91 ALA A CA 1
ATOM 666 C C . ALA A 1 91 ? -10.610 9.859 23.758 1.00 82.62 91 ALA A C 1
ATOM 668 O O . ALA A 1 91 ? -10.807 9.902 22.543 1.00 82.62 91 ALA A O 1
ATOM 669 N N . ARG A 1 92 ? -9.595 10.530 24.321 1.00 81.06 92 ARG A N 1
ATOM 670 C CA . ARG A 1 92 ? -8.670 11.374 23.554 1.00 81.06 92 ARG A CA 1
ATOM 671 C C . ARG A 1 92 ? -7.894 10.581 22.504 1.00 81.06 92 ARG A C 1
ATOM 673 O O . ARG A 1 92 ? -7.696 11.083 21.404 1.00 81.06 92 ARG A O 1
ATOM 680 N N . ARG A 1 93 ? -7.444 9.359 22.810 1.00 81.06 93 ARG A N 1
ATOM 681 C CA . ARG A 1 93 ? -6.751 8.502 21.830 1.00 81.06 93 ARG A CA 1
ATOM 682 C C . ARG A 1 93 ? -7.671 8.085 20.688 1.00 81.06 93 ARG A C 1
ATOM 684 O O . ARG A 1 93 ? -7.237 8.177 19.547 1.00 81.06 93 ARG A O 1
ATOM 691 N N . VAL A 1 94 ? -8.905 7.674 20.985 1.00 82.44 94 VAL A N 1
ATOM 692 C CA . VAL A 1 94 ? -9.903 7.293 19.968 1.00 82.44 94 VAL A CA 1
ATOM 693 C C . VAL A 1 94 ? -10.203 8.476 19.048 1.00 82.44 94 VAL A C 1
ATOM 695 O O . VAL A 1 94 ? -10.033 8.366 17.837 1.00 82.44 94 VAL A O 1
ATOM 698 N N . ARG A 1 95 ? -10.510 9.648 19.616 1.00 82.25 95 ARG A N 1
ATOM 699 C CA . ARG A 1 95 ? -10.787 10.873 18.846 1.00 82.25 95 ARG A CA 1
ATOM 700 C C . ARG A 1 95 ? -9.589 11.367 18.048 1.00 82.25 95 ARG A C 1
ATOM 702 O O . ARG A 1 95 ? -9.743 11.734 16.892 1.00 82.25 95 ARG A O 1
ATOM 709 N N . ASN A 1 96 ? -8.386 11.339 18.622 1.00 78.88 96 ASN A N 1
ATOM 710 C CA . ASN A 1 96 ? -7.172 11.693 17.885 1.00 78.88 96 ASN A CA 1
ATOM 711 C C . ASN A 1 96 ? -6.895 10.710 16.742 1.00 78.88 96 ASN A C 1
ATOM 713 O O . ASN A 1 96 ? -6.411 11.131 15.698 1.00 78.88 96 ASN A O 1
ATOM 717 N N . ALA A 1 97 ? -7.169 9.417 16.944 1.00 75.88 97 ALA A N 1
ATOM 718 C CA . ALA A 1 97 ? -7.006 8.392 15.920 1.00 75.88 97 ALA A CA 1
ATOM 719 C C . ALA A 1 97 ? -8.056 8.505 14.809 1.00 75.88 97 ALA A C 1
ATOM 721 O O . ALA A 1 97 ? -7.753 8.145 13.681 1.00 75.88 97 ALA A O 1
ATOM 722 N N . LEU A 1 98 ? -9.258 9.004 15.112 1.00 75.38 98 LEU A N 1
ATOM 723 C CA . LEU A 1 98 ? -10.291 9.348 14.130 1.00 75.38 98 LEU A CA 1
ATOM 724 C C . LEU A 1 98 ? -9.961 10.646 13.384 1.00 75.38 98 LEU A C 1
ATOM 726 O O . LEU A 1 98 ? -10.033 10.691 12.163 1.00 75.38 98 LEU A O 1
ATOM 730 N N . GLY A 1 99 ? -9.540 11.688 14.100 1.00 71.62 99 GLY A N 1
ATOM 731 C CA . GLY A 1 99 ? -9.211 12.994 13.523 1.00 71.62 99 GLY A CA 1
ATOM 732 C C . GLY A 1 99 ? -7.898 13.026 12.738 1.00 71.62 99 GLY A C 1
ATOM 733 O O . GLY A 1 99 ? -7.665 13.949 11.964 1.00 71.62 99 GLY A O 1
ATOM 734 N N . SER A 1 100 ? -7.022 12.035 12.918 1.00 69.25 100 SER A N 1
ATOM 735 C CA . SER A 1 100 ? -5.815 11.874 12.101 1.00 69.25 100 SER A CA 1
ATOM 736 C C . SER A 1 100 ? -6.066 11.118 10.797 1.00 69.25 100 SER A C 1
ATOM 738 O O . SER A 1 100 ? -5.132 10.997 9.994 1.00 69.25 100 SER A O 1
ATOM 740 N N . ARG A 1 101 ? -7.292 10.617 10.585 1.00 69.31 101 ARG A N 1
ATOM 741 C CA . ARG A 1 101 ? -7.654 9.864 9.388 1.00 69.31 101 ARG A CA 1
ATOM 742 C C . ARG A 1 101 ? -7.773 10.773 8.167 1.00 69.31 101 ARG A C 1
ATOM 744 O O . ARG A 1 101 ? -8.219 11.914 8.292 1.00 69.31 101 ARG A O 1
ATOM 751 N N . PRO A 1 102 ? -7.427 10.251 6.984 1.00 68.12 102 PRO A N 1
ATOM 752 C CA . PRO A 1 102 ? -7.873 10.825 5.725 1.00 68.12 102 PRO A CA 1
ATOM 753 C C . PRO A 1 102 ? -9.400 10.760 5.613 1.00 68.12 102 PRO A C 1
ATOM 755 O O . PRO A 1 102 ? -10.057 9.908 6.225 1.00 68.12 102 PRO A O 1
ATOM 758 N N . SER A 1 103 ? -9.961 11.681 4.836 1.00 69.75 103 SER A N 1
ATOM 759 C CA . SER A 1 103 ? -11.406 11.797 4.637 1.00 69.75 103 SER A CA 1
ATOM 760 C C . SER A 1 103 ? -11.997 10.530 4.012 1.00 69.75 103 SER A C 1
ATOM 762 O O . SER A 1 103 ? -11.318 9.750 3.342 1.00 69.75 103 SER A O 1
ATOM 764 N N . GLU A 1 104 ? -13.295 10.304 4.213 1.00 73.38 104 GLU A N 1
ATOM 765 C CA . GLU A 1 104 ? -14.001 9.177 3.594 1.00 73.38 104 GLU A CA 1
ATOM 766 C C . GLU A 1 104 ? -13.900 9.199 2.065 1.00 73.38 104 GLU A C 1
ATOM 768 O O . GLU A 1 104 ? -13.672 8.159 1.451 1.00 73.38 104 GLU A O 1
ATOM 773 N N . GLN A 1 105 ? -13.949 10.390 1.464 1.00 70.88 105 GLN A N 1
ATOM 774 C CA . GLN A 1 105 ? -13.798 10.574 0.024 1.00 70.88 105 GLN A CA 1
ATOM 775 C C . GLN A 1 105 ? -12.400 10.172 -0.474 1.00 70.88 105 GLN A C 1
ATOM 777 O O . GLN A 1 105 ? -12.292 9.452 -1.465 1.00 70.88 105 GLN A O 1
ATOM 782 N N . GLU A 1 106 ? -11.327 10.566 0.222 1.00 71.75 106 GLU A N 1
ATOM 783 C CA . GLU A 1 106 ? -9.952 10.151 -0.114 1.00 71.75 106 GLU A CA 1
ATOM 784 C C . GLU A 1 106 ? -9.773 8.629 0.023 1.00 71.75 106 GLU A C 1
ATOM 786 O O . GLU A 1 106 ? -9.150 7.974 -0.821 1.00 71.75 106 GLU A O 1
ATOM 791 N N . ARG A 1 107 ? -10.381 8.032 1.054 1.00 73.94 107 ARG A N 1
ATOM 792 C CA . ARG A 1 107 ? -10.372 6.575 1.256 1.00 73.94 107 ARG A CA 1
ATOM 793 C C . ARG A 1 107 ? -11.146 5.839 0.160 1.00 73.94 107 ARG A C 1
ATOM 795 O O . ARG A 1 107 ? -10.670 4.816 -0.320 1.00 73.94 107 ARG A O 1
ATOM 802 N N . ALA A 1 108 ? -12.300 6.347 -0.261 1.00 73.88 108 ALA A N 1
ATOM 803 C CA . ALA A 1 108 ? -13.085 5.753 -1.341 1.00 73.88 108 ALA A CA 1
ATOM 804 C C . ALA A 1 108 ? -12.383 5.887 -2.703 1.00 73.88 108 ALA A C 1
ATOM 806 O O . ALA A 1 108 ? -12.335 4.925 -3.469 1.00 73.88 108 ALA A O 1
ATOM 807 N N . ALA A 1 109 ? -11.782 7.046 -2.989 1.00 73.62 109 ALA A N 1
ATOM 808 C CA . ALA A 1 109 ? -11.049 7.291 -4.231 1.00 73.62 109 ALA A CA 1
ATOM 809 C C . ALA A 1 109 ? -9.808 6.393 -4.357 1.00 73.62 109 ALA A C 1
ATOM 811 O O . ALA A 1 109 ? -9.592 5.774 -5.400 1.00 73.62 109 ALA A O 1
ATOM 812 N N . SER A 1 110 ? -9.024 6.266 -3.283 1.00 71.25 110 SER A N 1
ATOM 813 C CA . SER A 1 110 ? -7.869 5.356 -3.245 1.00 71.25 110 SER A CA 1
ATOM 814 C C . SER A 1 110 ? -8.280 3.890 -3.389 1.00 71.25 110 SER A C 1
ATOM 816 O O . SER A 1 110 ? -7.654 3.151 -4.151 1.00 71.25 110 SER A O 1
ATOM 818 N N . GLN A 1 111 ? -9.386 3.501 -2.740 1.00 73.31 111 GLN A N 1
ATOM 819 C CA . GLN A 1 111 ? -10.017 2.192 -2.890 1.00 73.31 111 GLN A CA 1
ATOM 820 C C . GLN A 1 111 ? -10.404 1.904 -4.333 1.00 73.31 111 GLN A C 1
ATOM 822 O O . GLN A 1 111 ? -10.021 0.866 -4.869 1.00 73.31 111 GLN A O 1
ATOM 827 N N . ALA A 1 112 ? -11.101 2.825 -4.989 1.00 75.88 112 ALA A N 1
ATOM 828 C CA . ALA A 1 112 ? -11.461 2.676 -6.391 1.00 75.88 112 ALA A CA 1
ATOM 829 C C . ALA A 1 112 ? -10.219 2.544 -7.290 1.00 75.88 112 ALA A C 1
ATOM 831 O O . ALA A 1 112 ? -10.166 1.638 -8.125 1.00 75.88 112 ALA A O 1
ATOM 832 N N . ALA A 1 113 ? -9.198 3.381 -7.079 1.00 73.56 113 ALA A N 1
ATOM 833 C CA . ALA A 1 113 ? -7.964 3.363 -7.862 1.00 73.56 113 ALA A CA 1
ATOM 834 C C . ALA A 1 113 ? -7.213 2.026 -7.743 1.00 73.56 113 ALA A C 1
ATOM 836 O O . ALA A 1 113 ? -6.795 1.469 -8.761 1.00 73.56 113 ALA A O 1
ATOM 837 N N . LEU A 1 114 ? -7.097 1.454 -6.536 1.00 71.00 114 LEU A N 1
ATOM 838 C CA . LEU A 1 114 ? -6.427 0.161 -6.373 1.00 71.00 114 LEU A CA 1
ATOM 839 C C . LEU A 1 114 ? -7.234 -0.983 -6.990 1.00 71.00 114 LEU A C 1
ATOM 841 O O . LEU A 1 114 ? -6.671 -1.865 -7.634 1.00 71.00 114 LEU A O 1
ATOM 845 N N . LEU A 1 115 ? -8.556 -0.987 -6.809 1.00 74.12 115 LEU A N 1
ATOM 846 C CA . LEU A 1 115 ? -9.416 -2.039 -7.359 1.00 74.12 115 LEU A CA 1
ATOM 847 C C . LEU A 1 115 ? -9.390 -2.040 -8.890 1.00 74.12 115 LEU A C 1
ATOM 849 O O . LEU A 1 115 ? -9.391 -3.116 -9.492 1.00 74.12 115 LEU A O 1
ATOM 853 N N . GLN A 1 116 ? -9.300 -0.857 -9.506 1.00 78.69 116 GLN A N 1
ATOM 854 C CA . GLN A 1 116 ? -9.036 -0.703 -10.937 1.00 78.69 116 GLN A CA 1
ATOM 855 C C . GLN A 1 116 ? -7.639 -1.225 -11.301 1.00 78.69 116 GLN A C 1
ATOM 857 O O . GLN A 1 116 ? -7.511 -2.056 -12.204 1.00 78.69 116 GLN A O 1
ATOM 862 N N . LEU A 1 117 ? -6.601 -0.827 -10.552 1.00 73.44 117 LEU A N 1
ATOM 863 C CA . LEU A 1 117 ? -5.221 -1.276 -10.775 1.00 73.44 117 LEU A CA 1
ATOM 864 C C . LEU A 1 117 ? -5.055 -2.793 -10.639 1.00 73.44 117 LEU A C 1
ATOM 866 O O . LEU A 1 117 ? -4.175 -3.365 -11.275 1.00 73.44 117 LEU A O 1
ATOM 870 N N . LEU A 1 118 ? -5.893 -3.459 -9.848 1.00 70.88 118 LEU A N 1
ATOM 871 C CA . LEU A 1 118 ? -5.892 -4.913 -9.669 1.00 70.88 118 LEU A CA 1
ATOM 872 C C . LEU A 1 118 ? -6.917 -5.632 -10.562 1.00 70.88 118 LEU A C 1
ATOM 874 O O . LEU A 1 118 ? -6.869 -6.855 -10.665 1.00 70.88 118 LEU A O 1
ATOM 878 N N . ALA A 1 119 ? -7.834 -4.893 -11.199 1.00 76.38 119 ALA A N 1
ATOM 879 C CA . ALA A 1 119 ? -9.039 -5.396 -11.871 1.00 76.38 119 ALA A CA 1
ATOM 880 C C . ALA A 1 119 ? -9.842 -6.400 -11.021 1.00 76.38 119 ALA A C 1
ATOM 882 O O . ALA A 1 119 ? -10.268 -7.451 -11.501 1.00 76.38 119 ALA A O 1
ATOM 883 N N . ARG A 1 120 ? -10.030 -6.096 -9.732 1.00 72.00 120 ARG A N 1
ATOM 884 C CA . ARG A 1 120 ? -10.739 -6.971 -8.782 1.00 72.00 120 ARG A CA 1
ATOM 885 C C . ARG A 1 120 ? -11.717 -6.185 -7.904 1.00 72.00 120 ARG A C 1
ATOM 887 O O . ARG A 1 120 ? -11.433 -5.978 -6.728 1.00 72.00 120 ARG A O 1
ATOM 894 N N . PRO A 1 121 ? -12.880 -5.768 -8.434 1.00 74.31 121 PRO A N 1
ATOM 895 C CA . PRO A 1 121 ? -13.837 -4.937 -7.695 1.00 74.31 121 PRO A CA 1
ATOM 896 C C . PRO A 1 121 ? -14.468 -5.642 -6.477 1.00 74.31 121 PRO A C 1
ATOM 898 O O . PRO A 1 121 ? -14.813 -4.981 -5.501 1.00 74.31 121 PRO A O 1
ATOM 901 N N . HIS A 1 122 ? -14.556 -6.977 -6.484 1.00 74.75 122 HIS A N 1
ATOM 902 C CA . HIS A 1 122 ? -15.138 -7.776 -5.394 1.00 74.75 122 HIS A CA 1
ATOM 903 C C . HIS A 1 122 ? -14.376 -7.665 -4.061 1.00 74.75 122 HIS A C 1
ATOM 905 O O . HIS A 1 122 ? -14.976 -7.809 -2.998 1.00 74.75 122 HIS A O 1
ATOM 911 N N . LEU A 1 123 ? -13.083 -7.315 -4.093 1.00 72.56 123 LEU A N 1
ATOM 912 C CA . LEU A 1 123 ? -12.259 -7.184 -2.886 1.00 72.56 123 LEU A CA 1
ATOM 913 C C . LEU A 1 123 ? -12.797 -6.128 -1.904 1.00 72.56 123 LEU A C 1
ATOM 915 O O . LEU A 1 123 ? -12.542 -6.230 -0.704 1.00 72.56 123 LEU A O 1
ATOM 919 N N . ALA A 1 124 ? -13.548 -5.128 -2.383 1.00 71.50 124 ALA A N 1
ATOM 920 C CA . ALA A 1 124 ? -14.205 -4.148 -1.518 1.00 71.50 124 ALA A CA 1
ATOM 921 C C . ALA A 1 124 ? -15.275 -4.788 -0.623 1.00 71.50 124 ALA A C 1
ATOM 923 O O . ALA A 1 124 ? -15.309 -4.541 0.584 1.00 71.50 124 ALA A O 1
ATOM 924 N N . VAL A 1 125 ? -16.114 -5.641 -1.213 1.00 77.12 125 VAL A N 1
ATOM 925 C CA . VAL A 1 125 ? -17.204 -6.334 -0.519 1.00 77.12 125 VAL A CA 1
ATOM 926 C C . VAL A 1 125 ? -16.625 -7.337 0.477 1.00 77.12 125 VAL A C 1
ATOM 928 O O . VAL A 1 125 ? -17.011 -7.354 1.647 1.00 77.12 125 VAL A O 1
ATOM 931 N N . ASP A 1 126 ? -15.602 -8.089 0.067 1.00 79.62 126 ASP A N 1
ATOM 932 C CA . ASP A 1 126 ? -14.946 -9.068 0.937 1.00 79.62 126 ASP A CA 1
ATOM 933 C C . ASP A 1 126 ? -14.253 -8.412 2.147 1.00 79.62 126 ASP A C 1
ATOM 935 O O . ASP A 1 126 ? -14.027 -9.057 3.177 1.00 79.62 126 ASP A O 1
ATOM 939 N N . GLN A 1 127 ? -13.826 -7.149 2.034 1.00 76.75 127 GLN A N 1
ATOM 940 C CA . GLN A 1 127 ? -13.270 -6.389 3.158 1.00 76.75 127 GLN A CA 1
ATOM 941 C C . GLN A 1 127 ? -14.346 -5.986 4.160 1.00 76.75 127 GLN A C 1
ATOM 943 O O . GLN A 1 127 ? -14.135 -6.145 5.361 1.00 76.75 127 GLN A O 1
ATOM 948 N N . GLN A 1 128 ? -15.490 -5.497 3.682 1.00 77.81 128 GLN A N 1
ATOM 949 C CA . GLN A 1 128 ? -16.615 -5.125 4.541 1.00 77.81 128 GLN A CA 1
ATOM 950 C C . GLN A 1 128 ? -17.159 -6.348 5.287 1.00 77.81 128 GLN A C 1
ATOM 952 O O . GLN A 1 128 ? -17.329 -6.308 6.504 1.00 77.81 128 GLN A O 1
ATOM 957 N N . GLN A 1 129 ? -17.324 -7.473 4.587 1.00 83.19 129 GLN A N 1
ATOM 958 C CA . GLN A 1 129 ? -17.755 -8.736 5.192 1.00 83.19 129 GLN A CA 1
ATOM 959 C C . GLN A 1 129 ? -16.748 -9.277 6.211 1.00 83.19 129 GLN A C 1
ATOM 961 O O . GLN A 1 129 ? -17.132 -9.861 7.223 1.00 83.19 129 GLN A O 1
ATOM 966 N N . LEU A 1 130 ? -15.447 -9.111 5.964 1.00 82.69 130 LEU A N 1
ATOM 967 C CA . LEU A 1 130 ? -14.429 -9.449 6.954 1.00 82.69 130 LEU A CA 1
ATOM 968 C C . LEU A 1 130 ? -14.547 -8.562 8.192 1.00 82.69 130 LEU A C 1
ATOM 970 O O . LEU A 1 130 ? -14.569 -9.088 9.299 1.00 82.69 130 LEU A O 1
ATOM 974 N N . ALA A 1 131 ? -14.607 -7.241 8.011 1.00 81.12 131 ALA A N 1
ATOM 975 C CA . ALA A 1 131 ? -14.703 -6.311 9.127 1.00 81.12 131 ALA A CA 1
ATOM 976 C C . ALA A 1 131 ? -15.930 -6.624 9.990 1.00 81.12 131 ALA A C 1
ATOM 978 O O . ALA A 1 131 ? -15.799 -6.758 11.204 1.00 81.12 131 ALA A O 1
ATOM 979 N N . ALA A 1 132 ? -17.081 -6.870 9.359 1.00 84.56 132 ALA A N 1
ATOM 980 C CA . ALA A 1 132 ? -18.295 -7.302 10.041 1.00 84.56 132 ALA A CA 1
ATOM 981 C C . ALA A 1 132 ? -18.099 -8.615 10.819 1.00 84.56 132 ALA A C 1
ATOM 983 O O . ALA A 1 132 ? -18.434 -8.679 11.998 1.00 84.56 132 ALA A O 1
ATOM 984 N N . ARG A 1 133 ? -17.501 -9.648 10.206 1.00 88.06 133 ARG A N 1
ATOM 985 C CA . ARG A 1 133 ? -17.250 -10.943 10.871 1.00 88.06 133 ARG A CA 1
ATOM 986 C C . ARG A 1 133 ? -16.294 -10.835 12.059 1.00 88.06 133 ARG A C 1
ATOM 988 O O . ARG A 1 133 ? -16.554 -11.427 13.101 1.00 88.06 133 ARG A O 1
ATOM 995 N N . VAL A 1 134 ? -15.205 -10.081 11.917 1.00 84.12 134 VAL A N 1
ATOM 996 C CA . VAL A 1 134 ? -14.193 -9.908 12.975 1.00 84.12 134 VAL A CA 1
ATOM 997 C C . VAL A 1 134 ? -14.729 -9.047 14.124 1.00 84.12 134 VAL A C 1
ATOM 999 O O . VAL A 1 134 ? -14.359 -9.268 15.277 1.00 84.12 134 VAL A O 1
ATOM 1002 N N . LEU A 1 135 ? -15.614 -8.087 13.833 1.00 85.00 135 LEU A N 1
ATOM 1003 C CA . LEU A 1 135 ? -1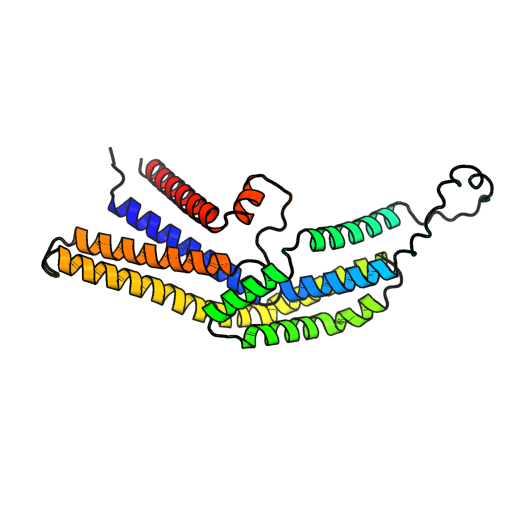6.202 -7.188 14.831 1.00 85.00 135 LEU A CA 1
ATOM 1004 C C . LEU A 1 135 ? -17.507 -7.696 15.450 1.00 85.00 135 LEU A C 1
ATOM 1006 O O . LEU A 1 135 ? -17.855 -7.235 16.533 1.00 85.00 135 LEU A O 1
ATOM 1010 N N . ALA A 1 136 ? -18.202 -8.655 14.835 1.00 86.50 136 ALA A N 1
ATOM 1011 C CA . ALA A 1 136 ? -19.403 -9.280 15.395 1.00 86.50 136 ALA A CA 1
ATOM 1012 C C . ALA A 1 136 ? -19.263 -9.687 16.882 1.00 86.50 136 ALA A C 1
ATOM 1014 O O . ALA A 1 136 ? -20.117 -9.291 17.677 1.00 86.50 136 ALA A O 1
ATOM 1015 N N . PRO A 1 137 ? -18.182 -10.370 17.323 1.00 85.19 137 PRO A N 1
ATOM 1016 C CA . PRO A 1 137 ? -18.005 -10.709 18.740 1.00 85.19 137 PRO A CA 1
ATOM 1017 C C . PRO A 1 137 ? -17.707 -9.500 19.649 1.00 85.19 137 PRO A C 1
ATOM 1019 O O . PRO A 1 137 ? -17.786 -9.622 20.868 1.00 85.19 137 PRO A O 1
ATOM 1022 N N . LEU A 1 138 ? -17.353 -8.340 19.086 1.00 83.94 138 LEU A N 1
ATOM 1023 C CA . LEU A 1 138 ? -17.058 -7.102 19.820 1.00 83.94 138 LEU A CA 1
ATOM 1024 C C . LEU A 1 138 ? -18.271 -6.172 19.927 1.00 83.94 138 LEU A C 1
ATOM 1026 O O . LEU A 1 138 ? -18.304 -5.347 20.838 1.00 83.94 138 LEU A O 1
ATOM 1030 N N . ALA A 1 139 ? -19.265 -6.313 19.046 1.00 83.62 139 ALA A N 1
ATOM 1031 C CA . ALA A 1 139 ? -20.453 -5.460 19.023 1.00 83.62 139 ALA A CA 1
ATOM 1032 C C . ALA A 1 139 ? -21.223 -5.502 20.354 1.00 83.62 139 ALA A C 1
ATOM 1034 O O . ALA A 1 139 ? -21.511 -4.452 20.928 1.00 83.62 139 ALA A O 1
ATOM 1035 N N . GLY A 1 140 ? -21.464 -6.704 20.892 1.00 84.94 140 GLY A N 1
ATOM 1036 C CA . GLY A 1 140 ? -22.089 -6.898 22.205 1.00 84.94 140 GLY A CA 1
ATOM 1037 C C . GLY A 1 140 ? -21.313 -6.194 23.326 1.00 84.94 140 GLY A C 1
ATOM 1038 O O . GLY A 1 140 ? -21.837 -5.231 23.882 1.00 84.94 140 GLY A O 1
ATOM 1039 N N . PRO A 1 141 ? -20.049 -6.578 23.596 1.00 85.94 141 PRO A N 1
ATOM 1040 C CA . PRO A 1 141 ? -19.219 -5.966 24.638 1.00 85.94 141 PRO A CA 1
ATOM 1041 C C . PRO A 1 141 ? -19.082 -4.440 24.551 1.00 85.94 141 PRO A C 1
ATOM 1043 O O . PRO A 1 141 ? -19.017 -3.776 25.582 1.00 85.94 141 PRO A O 1
ATOM 1046 N N . VAL A 1 142 ? -19.023 -3.877 23.337 1.00 86.12 142 VAL A N 1
ATOM 1047 C CA . VAL A 1 142 ? -18.969 -2.420 23.136 1.00 86.12 142 VAL A CA 1
ATOM 1048 C C . VAL A 1 142 ? -20.312 -1.776 23.478 1.00 86.12 142 VAL A C 1
ATOM 1050 O O . VAL A 1 142 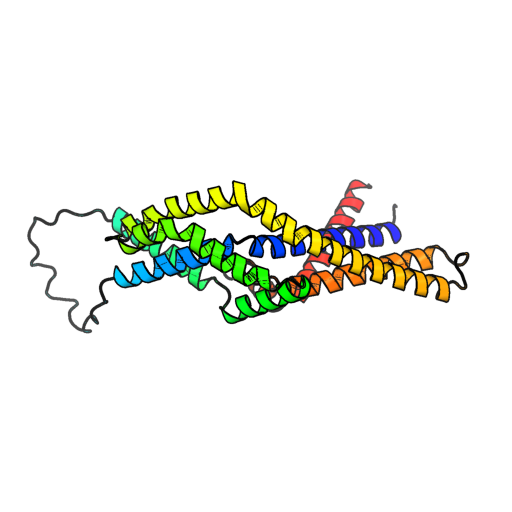? -20.335 -0.799 24.221 1.00 86.12 142 VAL A O 1
ATOM 1053 N N . SER A 1 143 ? -21.426 -2.331 22.992 1.00 84.56 143 SER A N 1
ATOM 1054 C CA . SER A 1 143 ? -22.771 -1.786 23.241 1.00 84.56 143 SER A CA 1
ATOM 1055 C C . SER A 1 143 ? -23.190 -1.854 24.714 1.00 84.56 143 SER A C 1
ATOM 1057 O O . SER A 1 143 ? -23.845 -0.943 25.214 1.00 84.56 143 SER A O 1
ATOM 1059 N N . THR A 1 144 ? -22.767 -2.894 25.436 1.00 87.25 144 THR A N 1
ATOM 1060 C CA . THR A 1 144 ? -23.125 -3.104 26.845 1.00 87.25 144 THR A CA 1
ATOM 1061 C C . THR A 1 144 ? -22.208 -2.375 27.822 1.00 87.25 144 THR A C 1
ATOM 1063 O O . THR A 1 144 ? -22.501 -2.363 29.013 1.00 87.25 144 THR A O 1
ATOM 1066 N N . ALA A 1 145 ? -21.098 -1.783 27.361 1.00 84.88 145 ALA A N 1
ATOM 1067 C CA . ALA A 1 145 ? -20.172 -1.066 28.233 1.00 84.88 145 ALA A CA 1
ATOM 1068 C C . ALA A 1 145 ? -20.892 0.114 28.902 1.00 84.88 145 ALA A C 1
ATOM 1070 O O . ALA A 1 145 ? -21.308 1.053 28.222 1.00 84.88 145 ALA A O 1
ATOM 1071 N N . GLY A 1 146 ? -21.045 0.070 30.225 1.00 82.31 146 GLY A N 1
ATOM 1072 C CA . GLY A 1 146 ? -21.705 1.100 31.033 1.00 82.31 146 GLY A CA 1
ATOM 1073 C C . GLY A 1 146 ? -20.765 2.225 31.466 1.00 82.31 146 GLY A C 1
ATOM 1074 O O . GLY A 1 146 ? -21.204 3.235 32.010 1.00 82.31 146 GLY A O 1
ATOM 1075 N N . SER A 1 147 ? -19.462 2.075 31.220 1.00 82.94 147 SER A N 1
ATOM 1076 C CA . SER A 1 147 ? -18.453 3.075 31.558 1.00 82.94 147 SER A CA 1
ATOM 1077 C C . SER A 1 147 ? -17.339 3.156 30.515 1.00 82.94 147 SER A C 1
ATOM 1079 O O . SER A 1 147 ? -17.030 2.195 29.808 1.00 82.94 147 SER A O 1
ATOM 1081 N N . VAL A 1 148 ? -16.651 4.302 30.465 1.00 82.31 148 VAL A N 1
ATOM 1082 C CA . VAL A 1 148 ? -15.472 4.493 29.597 1.00 82.31 148 VAL A CA 1
ATOM 1083 C C . VAL A 1 148 ? -14.350 3.499 29.938 1.00 82.31 148 VAL A C 1
ATOM 1085 O O . VAL A 1 148 ? -13.546 3.149 29.076 1.00 82.31 148 VAL A O 1
ATOM 1088 N N . ARG A 1 149 ? -14.294 3.004 31.181 1.00 81.06 149 ARG A N 1
ATOM 1089 C CA . ARG A 1 149 ? -13.323 1.990 31.619 1.00 81.06 149 ARG A CA 1
ATOM 1090 C C . ARG A 1 149 ? -13.631 0.614 31.030 1.00 81.06 149 ARG A C 1
ATOM 1092 O O . ARG A 1 149 ? -12.716 -0.044 30.538 1.00 81.06 149 ARG A O 1
ATOM 1099 N N . GLU A 1 150 ? -14.894 0.203 31.043 1.00 82.75 150 GLU A N 1
ATOM 1100 C CA . GLU A 1 150 ? -15.343 -1.032 30.386 1.00 82.75 150 GLU A CA 1
ATOM 1101 C C . GLU A 1 150 ? -15.115 -0.961 28.875 1.00 82.75 150 GLU A C 1
ATOM 1103 O O . GLU A 1 150 ? -14.561 -1.888 28.285 1.00 82.75 150 GLU A O 1
ATOM 1108 N N . LEU A 1 151 ? -15.396 0.192 28.268 1.00 84.62 151 LEU A N 1
ATOM 1109 C CA . LEU A 1 151 ? -15.110 0.430 26.856 1.00 84.62 151 LEU A CA 1
ATOM 1110 C C . LEU A 1 151 ? -13.600 0.449 26.548 1.00 84.62 151 LEU A C 1
ATOM 1112 O O . LEU A 1 151 ? -13.150 -0.006 25.501 1.00 84.62 151 LEU A O 1
ATOM 1116 N N . ALA A 1 152 ? -12.759 0.922 27.467 1.00 84.00 152 ALA A N 1
ATOM 1117 C CA . ALA A 1 152 ? -11.312 0.812 27.302 1.00 84.00 152 ALA A CA 1
ATOM 1118 C C . ALA A 1 152 ? -10.838 -0.654 27.363 1.00 84.00 152 ALA A C 1
ATOM 1120 O O . ALA A 1 152 ? -9.860 -1.009 26.695 1.00 84.00 152 ALA A O 1
ATOM 1121 N N . ALA A 1 153 ? -11.523 -1.523 28.114 1.00 84.88 153 ALA A N 1
ATOM 1122 C CA . ALA A 1 153 ? -11.196 -2.945 28.200 1.00 84.88 153 ALA A CA 1
ATOM 1123 C C . ALA A 1 153 ?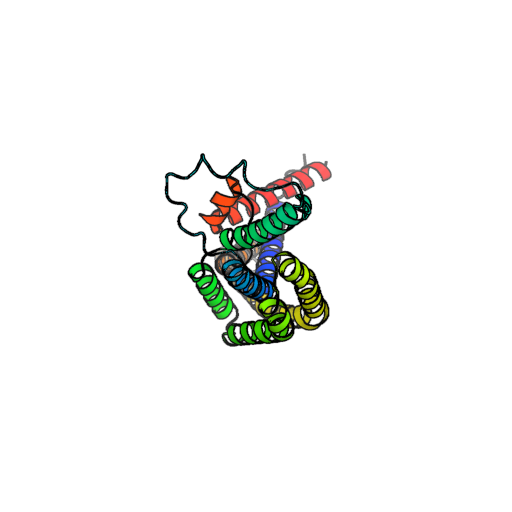 -11.480 -3.696 26.885 1.00 84.88 153 ALA A C 1
ATOM 1125 O O . ALA A 1 153 ? -10.700 -4.584 26.520 1.00 84.88 153 ALA A O 1
ATOM 1126 N N . THR A 1 154 ? -12.488 -3.281 26.102 1.00 85.81 154 THR A N 1
ATOM 1127 C CA . THR A 1 154 ? -12.778 -3.876 24.779 1.00 85.81 154 THR A CA 1
ATOM 1128 C C . THR A 1 154 ? -11.640 -3.678 23.775 1.00 85.81 154 THR A C 1
ATOM 1130 O O . THR A 1 154 ? -11.519 -4.440 22.816 1.00 85.81 154 THR A O 1
ATOM 1133 N N . SER A 1 155 ? -10.725 -2.731 24.018 1.00 82.00 155 SER A N 1
ATOM 1134 C CA . SER A 1 155 ? -9.536 -2.541 23.173 1.00 82.00 155 SER A CA 1
ATOM 1135 C C . SER A 1 155 ? -8.593 -3.747 23.179 1.00 82.00 155 SER A C 1
ATOM 1137 O O . SER A 1 155 ? -7.928 -4.018 22.176 1.00 82.00 155 SER A O 1
ATOM 1139 N N . ARG A 1 156 ? -8.545 -4.505 24.284 1.00 83.88 156 ARG A N 1
ATOM 1140 C CA . ARG A 1 156 ? -7.759 -5.745 24.367 1.00 83.88 156 ARG A CA 1
ATOM 1141 C C . ARG A 1 156 ? -8.382 -6.842 23.512 1.00 83.88 156 ARG A C 1
ATOM 1143 O O . ARG A 1 156 ? -7.655 -7.513 22.786 1.00 83.88 156 ARG A O 1
ATOM 1150 N N . LEU A 1 157 ? -9.707 -6.960 23.551 1.00 83.50 157 LEU A N 1
ATOM 1151 C CA . LEU A 1 157 ? -10.461 -7.908 22.729 1.00 83.50 157 LEU A CA 1
ATOM 1152 C C . LEU A 1 157 ? -10.307 -7.575 21.237 1.00 83.50 157 LEU A C 1
ATOM 1154 O O . LEU A 1 157 ? -10.012 -8.457 20.437 1.00 83.50 157 LEU A O 1
ATOM 1158 N N . SER A 1 158 ? -10.378 -6.290 20.876 1.00 83.12 158 SER A N 1
ATOM 1159 C CA . SER A 1 158 ? -10.093 -5.808 19.516 1.00 83.12 158 SER A CA 1
ATOM 1160 C C . SER A 1 158 ? -8.678 -6.174 19.056 1.00 83.12 158 SER A C 1
ATOM 1162 O O . SER A 1 158 ? -8.498 -6.735 17.974 1.00 83.12 158 SER A O 1
ATOM 1164 N N . ARG A 1 159 ? -7.659 -5.969 19.902 1.00 83.69 159 ARG A N 1
ATOM 1165 C CA . ARG A 1 159 ? -6.284 -6.398 19.590 1.00 83.69 159 ARG A CA 1
ATOM 1166 C C . ARG A 1 159 ? -6.173 -7.905 19.390 1.00 83.69 159 ARG A C 1
ATOM 1168 O O . ARG A 1 159 ? -5.483 -8.329 18.471 1.00 83.69 159 ARG A O 1
ATOM 1175 N N . GLN A 1 160 ? -6.826 -8.711 20.223 1.00 86.00 160 GLN A N 1
ATOM 1176 C CA . GLN A 1 160 ? -6.812 -10.170 20.085 1.00 86.00 160 GLN A CA 1
ATOM 1177 C C . GLN A 1 160 ? -7.491 -10.626 18.788 1.00 86.00 160 GLN A C 1
ATOM 1179 O O . GLN A 1 160 ? -6.937 -11.471 18.086 1.00 86.00 160 GLN A O 1
ATOM 1184 N N . ALA A 1 161 ? -8.624 -10.020 18.425 1.00 82.69 161 ALA A N 1
ATOM 1185 C CA . ALA A 1 161 ? -9.312 -10.286 17.164 1.00 82.69 161 ALA A CA 1
ATOM 1186 C C . ALA A 1 161 ? -8.428 -9.936 15.951 1.00 82.69 161 ALA A C 1
ATOM 1188 O O . ALA A 1 161 ? -8.247 -10.758 15.050 1.00 82.69 161 ALA A O 1
ATOM 1189 N N . VAL A 1 162 ? -7.778 -8.766 15.975 1.00 82.31 162 VAL A N 1
ATOM 1190 C CA . VAL A 1 162 ? -6.817 -8.349 14.938 1.00 82.31 162 VAL A CA 1
ATOM 1191 C C . VAL A 1 162 ? -5.609 -9.289 14.875 1.00 82.31 162 VAL A C 1
ATOM 1193 O O . VAL A 1 162 ? -5.178 -9.651 13.784 1.00 82.31 162 VAL A O 1
ATOM 1196 N N . LEU A 1 163 ? -5.068 -9.734 16.013 1.00 84.00 163 LEU A N 1
ATOM 1197 C CA . LEU A 1 163 ? -3.958 -10.697 16.052 1.00 84.00 163 LEU A CA 1
ATOM 1198 C C . LEU A 1 163 ? -4.355 -12.067 15.487 1.00 84.00 163 LEU A C 1
ATOM 1200 O O . LEU A 1 163 ? -3.563 -12.686 14.776 1.00 84.00 163 LEU A O 1
ATOM 1204 N N . GLY A 1 164 ? -5.571 -12.536 15.772 1.00 82.94 164 GLY A N 1
ATOM 1205 C CA . GLY A 1 164 ? -6.111 -13.766 15.190 1.00 82.94 164 GLY A CA 1
ATOM 1206 C C . GLY A 1 164 ? -6.209 -13.671 13.668 1.00 82.94 164 GLY A C 1
ATOM 1207 O O . GLY A 1 164 ? -5.720 -14.550 12.954 1.00 82.94 164 GLY A O 1
ATOM 1208 N N . MET A 1 165 ? -6.745 -12.555 13.175 1.00 82.94 165 MET A N 1
ATOM 1209 C CA . MET A 1 165 ? -6.846 -12.255 11.748 1.00 82.94 165 MET A CA 1
ATOM 1210 C C . MET A 1 165 ? -5.465 -12.159 11.076 1.00 82.94 165 MET A C 1
ATOM 1212 O O . MET A 1 165 ? -5.257 -12.741 10.009 1.00 82.94 165 MET A O 1
ATOM 1216 N N . LEU A 1 166 ? -4.500 -11.486 11.717 1.00 82.75 166 LEU A N 1
ATOM 1217 C CA . LEU A 1 166 ? -3.116 -11.360 11.242 1.00 82.75 166 LEU A CA 1
ATOM 1218 C C . LEU A 1 166 ? -2.431 -12.717 11.054 1.00 82.75 166 LEU A C 1
ATOM 1220 O O . LEU A 1 166 ? -1.630 -12.877 10.138 1.00 82.75 166 LEU A O 1
ATOM 1224 N N . ARG A 1 167 ? -2.742 -13.694 11.912 1.00 83.00 167 ARG A N 1
ATOM 1225 C CA . ARG A 1 167 ? -2.147 -15.035 11.847 1.00 83.00 167 ARG A CA 1
ATOM 1226 C C . ARG A 1 167 ? -2.807 -15.936 10.809 1.00 83.00 167 ARG A C 1
ATOM 1228 O O . ARG A 1 167 ? -2.114 -16.744 10.203 1.00 83.00 167 ARG A O 1
ATOM 1235 N N . ARG A 1 168 ? -4.128 -15.839 10.634 1.00 82.31 168 ARG A N 1
ATOM 1236 C CA . ARG A 1 168 ? -4.904 -16.820 9.855 1.00 82.31 168 ARG A CA 1
ATOM 1237 C C . ARG A 1 168 ? -5.288 -16.338 8.462 1.00 82.31 168 ARG A C 1
ATOM 1239 O O . ARG A 1 168 ? -5.189 -17.099 7.509 1.00 82.31 168 ARG A O 1
ATOM 1246 N N . GLU A 1 169 ? -5.712 -15.086 8.332 1.00 82.25 169 GLU A N 1
ATOM 1247 C CA . GLU A 1 169 ? -6.406 -14.613 7.127 1.00 82.25 169 GLU A CA 1
ATOM 1248 C C . GLU A 1 169 ? -5.580 -13.599 6.335 1.00 82.25 169 GLU A C 1
ATOM 1250 O O . GLU A 1 169 ? -5.528 -13.656 5.106 1.00 82.25 169 GLU A O 1
ATOM 1255 N N . VAL A 1 170 ? -4.870 -12.704 7.027 1.00 81.88 170 VAL A N 1
ATOM 1256 C CA . VAL A 1 170 ? -4.051 -11.658 6.395 1.00 81.88 170 VAL A CA 1
ATOM 1257 C C . VAL A 1 170 ? -3.005 -12.212 5.427 1.00 81.88 170 VAL A C 1
ATOM 1259 O O . VAL A 1 170 ? -2.924 -11.671 4.328 1.00 81.88 170 VAL A O 1
ATOM 1262 N N . PRO A 1 171 ? -2.235 -13.275 5.734 1.00 83.75 171 PRO A N 1
ATOM 1263 C CA . PRO A 1 171 ? -1.193 -13.748 4.822 1.00 83.75 171 PRO A CA 1
ATOM 1264 C C . PRO A 1 171 ? -1.764 -14.263 3.497 1.00 83.75 171 PRO A C 1
ATOM 1266 O O . PRO A 1 171 ? -1.234 -13.953 2.430 1.00 83.75 171 PRO A O 1
ATOM 1269 N N . ALA A 1 172 ? -2.867 -15.016 3.556 1.00 84.69 172 ALA A N 1
ATOM 1270 C CA . ALA A 1 172 ? -3.534 -15.545 2.370 1.00 84.69 172 ALA A CA 1
ATOM 1271 C C . ALA A 1 172 ? -4.116 -14.412 1.516 1.00 84.69 172 ALA A C 1
ATOM 1273 O O . ALA A 1 172 ? -3.888 -14.359 0.306 1.00 84.69 172 ALA A O 1
ATOM 1274 N N . ARG A 1 173 ? -4.795 -13.450 2.153 1.00 81.75 173 ARG A N 1
ATOM 1275 C CA . ARG A 1 173 ? -5.385 -12.300 1.457 1.00 81.75 173 ARG A CA 1
ATOM 1276 C C . ARG A 1 173 ? -4.325 -11.383 0.870 1.00 81.75 173 ARG A C 1
ATOM 1278 O O . ARG A 1 173 ? -4.425 -11.024 -0.299 1.00 81.75 173 ARG A O 1
ATOM 1285 N N . PHE A 1 174 ? -3.276 -11.085 1.631 1.00 84.38 174 PHE A N 1
ATOM 1286 C CA . PHE A 1 174 ? -2.134 -10.319 1.151 1.00 84.38 174 PHE A CA 1
ATOM 1287 C C . PHE A 1 174 ? -1.540 -10.962 -0.100 1.00 84.38 174 PHE A C 1
ATOM 1289 O O . PHE A 1 174 ? -1.441 -10.299 -1.124 1.00 84.38 174 PHE A O 1
ATOM 1296 N N . ARG A 1 175 ? -1.233 -12.266 -0.068 1.00 84.38 175 ARG A N 1
ATOM 1297 C CA . ARG A 1 175 ? -0.701 -12.990 -1.236 1.00 84.38 175 ARG A CA 1
ATOM 1298 C C . ARG A 1 175 ? -1.653 -12.947 -2.430 1.00 84.38 175 ARG A C 1
ATOM 1300 O O . ARG A 1 175 ? -1.202 -12.726 -3.550 1.00 84.38 175 ARG A O 1
ATOM 1307 N N . SER A 1 176 ? -2.958 -13.095 -2.195 1.00 82.56 176 SER A N 1
ATOM 1308 C CA . SER A 1 176 ? -3.976 -13.082 -3.257 1.00 82.56 176 SER A CA 1
ATOM 1309 C C . SER A 1 176 ? -4.085 -11.747 -4.005 1.00 82.56 176 SER A C 1
ATOM 1311 O O . SER A 1 176 ? -4.558 -11.729 -5.140 1.00 82.56 176 SER A O 1
ATOM 1313 N N . VAL A 1 177 ? -3.644 -10.650 -3.381 1.00 81.50 177 VAL A N 1
ATOM 1314 C CA . VAL A 1 177 ? -3.665 -9.291 -3.939 1.00 81.50 177 VAL A CA 1
ATOM 1315 C C . VAL A 1 177 ? -2.276 -8.873 -4.432 1.00 81.50 177 VAL A C 1
ATOM 1317 O O . VAL A 1 177 ? -2.137 -8.327 -5.525 1.00 81.50 177 VAL A O 1
ATOM 1320 N N . PHE A 1 178 ? -1.241 -9.197 -3.659 1.00 85.38 178 PHE A N 1
ATOM 1321 C CA . PHE A 1 178 ? 0.143 -8.844 -3.940 1.00 85.38 178 PHE A CA 1
ATOM 1322 C C . PHE A 1 178 ? 0.700 -9.578 -5.157 1.00 85.38 178 PHE A C 1
ATOM 1324 O O . PHE A 1 178 ? 1.338 -8.942 -5.984 1.00 85.38 178 PHE A O 1
ATOM 1331 N N . LEU A 1 179 ? 0.442 -10.884 -5.317 1.00 87.81 179 LEU A N 1
ATOM 1332 C CA . LEU A 1 179 ? 0.984 -11.639 -6.455 1.00 87.81 179 LEU A CA 1
ATOM 1333 C C . LEU A 1 179 ? 0.449 -11.127 -7.807 1.00 87.81 179 LEU A C 1
ATOM 1335 O O . LEU A 1 179 ? 1.265 -10.854 -8.687 1.00 87.81 179 LEU A O 1
ATOM 1339 N N . PRO A 1 180 ? -0.870 -10.900 -7.992 1.00 84.06 180 PRO A N 1
ATOM 1340 C CA . PRO A 1 180 ? -1.368 -10.265 -9.214 1.00 84.06 180 PRO A CA 1
ATOM 1341 C C . PRO A 1 180 ? -0.858 -8.832 -9.409 1.00 84.06 180 PRO A C 1
ATOM 1343 O O . PRO A 1 180 ? -0.553 -8.440 -10.534 1.00 84.06 180 PRO A O 1
ATOM 1346 N N . GLY A 1 181 ? -0.742 -8.051 -8.327 1.00 82.62 181 GLY A N 1
ATOM 1347 C CA . GLY A 1 181 ? -0.164 -6.707 -8.383 1.00 82.62 181 GLY A CA 1
ATOM 1348 C C . GLY A 1 181 ? 1.293 -6.726 -8.851 1.00 82.62 181 GLY A C 1
ATOM 1349 O O . GLY A 1 181 ? 1.675 -5.934 -9.707 1.00 82.62 181 GLY A O 1
ATOM 1350 N N . MET A 1 182 ? 2.086 -7.671 -8.343 1.00 87.81 182 MET A N 1
ATOM 1351 C CA . MET A 1 182 ? 3.484 -7.866 -8.724 1.00 87.81 182 MET A CA 1
ATOM 1352 C C . MET A 1 182 ? 3.614 -8.327 -10.170 1.00 87.81 182 MET A C 1
ATOM 1354 O O . MET A 1 182 ? 4.489 -7.842 -10.877 1.00 87.81 182 MET A O 1
ATOM 1358 N N . ALA A 1 183 ? 2.726 -9.208 -10.636 1.00 86.19 183 ALA A N 1
ATOM 1359 C CA . ALA A 1 183 ? 2.694 -9.606 -12.040 1.00 86.19 183 ALA A CA 1
ATOM 1360 C C . ALA A 1 183 ? 2.459 -8.394 -12.957 1.00 86.19 183 ALA A C 1
ATOM 1362 O O . ALA A 1 183 ? 3.176 -8.222 -13.937 1.00 86.19 183 ALA A O 1
ATOM 1363 N N . ARG A 1 184 ? 1.523 -7.500 -12.600 1.00 83.50 184 ARG A N 1
ATOM 1364 C CA . ARG A 1 184 ? 1.297 -6.244 -13.341 1.00 83.50 184 ARG A CA 1
ATOM 1365 C C . ARG A 1 184 ? 2.483 -5.291 -13.260 1.00 83.50 184 ARG A C 1
ATOM 1367 O O . ARG A 1 184 ? 2.816 -4.659 -14.255 1.00 83.50 184 ARG A O 1
ATOM 1374 N N . TYR A 1 185 ? 3.120 -5.189 -12.097 1.00 83.56 185 TYR A N 1
ATOM 1375 C CA . TYR A 1 185 ? 4.315 -4.367 -11.926 1.00 83.56 185 TYR A CA 1
ATOM 1376 C C . TYR A 1 185 ? 5.455 -4.826 -12.842 1.00 83.56 185 TYR A C 1
ATOM 1378 O O . TYR A 1 185 ? 6.040 -4.016 -13.558 1.00 83.56 185 TYR A O 1
ATOM 1386 N N . LEU A 1 186 ? 5.723 -6.133 -12.863 1.00 84.88 186 LEU A N 1
ATOM 1387 C CA . LEU A 1 186 ? 6.744 -6.730 -13.720 1.00 84.88 186 LEU A CA 1
ATOM 1388 C C . LEU A 1 186 ? 6.386 -6.620 -15.205 1.00 84.88 186 LEU A C 1
ATOM 1390 O O . LEU A 1 186 ? 7.275 -6.356 -16.005 1.00 84.88 186 LEU A O 1
ATOM 1394 N N . ASP A 1 187 ? 5.108 -6.745 -15.574 1.00 86.12 187 ASP A N 1
ATOM 1395 C CA . ASP A 1 187 ? 4.643 -6.509 -16.949 1.00 86.12 187 ASP A CA 1
ATOM 1396 C C . ASP A 1 187 ? 4.893 -5.053 -17.382 1.00 86.12 187 ASP A C 1
ATOM 1398 O O . ASP A 1 187 ? 5.411 -4.807 -18.467 1.00 86.12 187 ASP A O 1
ATOM 1402 N N . PHE A 1 188 ? 4.638 -4.067 -16.513 1.00 81.06 188 PHE A N 1
ATOM 1403 C CA . PHE A 1 188 ? 4.959 -2.661 -16.795 1.00 81.06 188 PHE A CA 1
ATOM 1404 C C . PHE A 1 188 ? 6.459 -2.417 -16.994 1.00 81.06 188 PHE A C 1
ATOM 1406 O O . PHE A 1 188 ? 6.844 -1.696 -17.919 1.00 81.06 188 PHE A O 1
ATOM 1413 N N . ILE A 1 189 ? 7.302 -3.023 -16.154 1.00 84.62 189 ILE A N 1
ATOM 1414 C CA . ILE A 1 189 ? 8.761 -2.962 -16.313 1.00 84.62 189 ILE A CA 1
ATOM 1415 C C . ILE A 1 189 ? 9.170 -3.628 -17.626 1.00 84.62 189 ILE A C 1
ATOM 1417 O O . ILE A 1 189 ? 9.902 -3.028 -18.405 1.00 84.62 189 ILE A O 1
ATOM 1421 N N . GLY A 1 190 ? 8.659 -4.830 -17.900 1.00 81.56 190 GLY A N 1
ATOM 1422 C CA . GLY A 1 190 ? 8.962 -5.603 -19.102 1.00 81.56 190 GLY A CA 1
ATOM 1423 C C . GLY A 1 190 ? 8.573 -4.870 -20.383 1.00 81.56 190 GLY A C 1
ATOM 1424 O O . GLY A 1 190 ? 9.383 -4.774 -21.302 1.00 81.56 190 GLY A O 1
ATOM 1425 N N . ARG A 1 191 ? 7.380 -4.264 -20.426 1.00 86.06 191 ARG A N 1
ATOM 1426 C CA . ARG A 1 191 ? 6.944 -3.409 -21.542 1.00 86.06 191 ARG A CA 1
ATOM 1427 C C . ARG A 1 191 ? 7.853 -2.198 -21.710 1.00 86.06 191 ARG A C 1
ATOM 1429 O O . ARG A 1 191 ? 8.290 -1.934 -22.827 1.00 86.06 191 ARG A O 1
ATOM 1436 N N . GLY A 1 192 ? 8.190 -1.509 -20.617 1.00 80.94 192 GLY A N 1
ATOM 1437 C CA . GLY A 1 192 ? 9.146 -0.399 -20.637 1.00 80.94 192 GLY A CA 1
ATOM 1438 C C . GLY A 1 192 ? 10.503 -0.820 -21.205 1.00 80.94 192 GLY A C 1
ATOM 1439 O O . GLY A 1 192 ? 10.995 -0.209 -22.149 1.00 80.94 192 GLY A O 1
ATOM 1440 N N . SER A 1 193 ? 11.074 -1.914 -20.705 1.00 80.38 193 SER A N 1
ATOM 1441 C CA . SER A 1 193 ? 12.345 -2.455 -21.191 1.00 80.38 193 SER A CA 1
ATOM 1442 C C . SER A 1 193 ? 12.279 -2.901 -22.650 1.00 80.38 193 SER A C 1
ATOM 1444 O O . SER A 1 193 ? 13.190 -2.591 -23.408 1.00 80.38 193 SER A O 1
ATOM 1446 N N . SER A 1 194 ? 11.194 -3.552 -23.083 1.00 82.44 194 SER A N 1
ATOM 1447 C CA . SER A 1 194 ? 11.011 -3.965 -24.483 1.00 82.44 194 SER A CA 1
ATOM 1448 C C . SER A 1 194 ? 10.942 -2.775 -25.446 1.00 82.44 194 SER A C 1
ATOM 1450 O O . SER A 1 194 ? 11.517 -2.827 -26.531 1.00 82.44 194 SER A O 1
ATOM 1452 N N . LEU A 1 195 ? 10.315 -1.670 -25.024 1.00 83.75 195 LEU A N 1
ATOM 1453 C CA . LEU A 1 195 ? 10.281 -0.422 -25.782 1.00 83.75 195 LEU A CA 1
ATOM 1454 C C . LEU A 1 195 ? 11.678 0.199 -25.868 1.00 83.75 195 LEU A C 1
ATOM 1456 O O . LEU A 1 195 ? 12.099 0.604 -26.949 1.00 83.75 195 LEU A O 1
ATOM 1460 N N . GLY A 1 196 ? 12.414 0.222 -24.754 1.00 78.19 196 GLY A N 1
ATOM 1461 C CA . GLY A 1 196 ? 13.800 0.691 -24.727 1.00 78.19 196 GLY A CA 1
ATOM 1462 C C . GLY A 1 196 ? 14.722 -0.136 -25.622 1.00 78.19 196 GLY A C 1
ATOM 1463 O O . GLY A 1 196 ? 15.542 0.429 -26.341 1.00 78.19 196 GLY A O 1
ATOM 1464 N N . LEU A 1 197 ? 14.532 -1.455 -25.653 1.00 81.06 197 LEU A N 1
ATOM 1465 C CA . LEU A 1 197 ? 15.261 -2.356 -26.541 1.00 81.06 197 LEU A CA 1
ATOM 1466 C C . LEU A 1 197 ? 14.931 -2.084 -28.014 1.00 81.06 197 LEU A C 1
ATOM 1468 O O . LEU A 1 197 ? 15.845 -1.939 -28.819 1.00 81.06 197 LEU A O 1
ATOM 1472 N N . ALA A 1 198 ? 13.650 -1.951 -28.367 1.00 82.38 198 ALA A N 1
ATOM 1473 C CA . ALA A 1 198 ? 13.230 -1.662 -29.739 1.00 82.38 198 ALA A CA 1
ATOM 1474 C C . ALA A 1 198 ? 13.786 -0.318 -30.243 1.00 82.38 198 ALA A C 1
ATOM 1476 O O . ALA A 1 198 ? 14.363 -0.252 -31.327 1.00 82.38 198 ALA A O 1
ATOM 1477 N N . VAL A 1 199 ? 13.673 0.743 -29.436 1.00 83.62 199 VAL A N 1
ATOM 1478 C CA . VAL A 1 199 ? 14.231 2.067 -29.760 1.00 83.62 199 VAL A CA 1
ATOM 1479 C C . VAL A 1 199 ? 15.756 2.012 -29.836 1.00 83.62 199 VAL A C 1
ATOM 1481 O O . VAL A 1 199 ? 16.343 2.568 -30.761 1.00 83.62 199 VAL A O 1
ATOM 1484 N N . GLY A 1 200 ? 16.401 1.308 -28.904 1.00 76.38 200 GLY A N 1
ATOM 1485 C CA . GLY A 1 200 ? 17.850 1.130 -28.889 1.00 76.38 200 GLY A CA 1
ATOM 1486 C C . GLY A 1 200 ? 18.369 0.447 -30.147 1.00 76.38 200 GLY A C 1
ATOM 1487 O O . GLY A 1 200 ? 19.300 0.952 -30.764 1.00 76.38 200 GLY A O 1
ATOM 1488 N N . VAL A 1 201 ? 17.740 -0.650 -30.569 1.00 82.00 201 VAL A N 1
ATOM 1489 C CA . VAL A 1 201 ? 18.118 -1.382 -31.788 1.00 82.00 201 VAL A CA 1
ATOM 1490 C C . VAL A 1 201 ? 17.917 -0.525 -33.040 1.00 82.00 201 VAL A C 1
ATOM 1492 O O . VAL A 1 201 ? 18.772 -0.540 -33.925 1.00 82.00 201 VAL A O 1
ATOM 1495 N N . LEU A 1 202 ? 16.832 0.255 -33.110 1.00 82.25 202 LEU A N 1
ATOM 1496 C CA . LEU A 1 202 ? 16.576 1.168 -34.229 1.00 82.25 202 LEU A CA 1
ATOM 1497 C C . LEU A 1 202 ? 17.629 2.281 -34.319 1.00 82.25 202 LEU A C 1
ATOM 1499 O O . LEU A 1 202 ? 18.148 2.543 -35.400 1.00 82.25 202 LEU A O 1
ATOM 1503 N N . LEU A 1 203 ? 17.972 2.910 -33.190 1.00 81.94 203 LEU A N 1
ATOM 1504 C CA . LEU A 1 203 ? 18.959 3.996 -33.142 1.00 81.94 203 LEU A CA 1
ATOM 1505 C C . LEU A 1 203 ? 20.399 3.503 -33.323 1.00 81.94 203 LEU A C 1
ATOM 1507 O O . LEU A 1 203 ? 21.229 4.226 -33.867 1.00 81.94 203 LEU A O 1
ATOM 1511 N N . ALA A 1 204 ? 20.699 2.280 -32.887 1.00 78.19 204 ALA A N 1
ATOM 1512 C CA . ALA A 1 204 ? 22.009 1.659 -33.052 1.00 78.19 204 ALA A CA 1
ATOM 1513 C C . ALA A 1 204 ? 22.241 1.095 -34.468 1.00 78.19 204 ALA A C 1
ATOM 1515 O O . ALA A 1 204 ? 23.358 0.682 -34.772 1.00 78.19 204 ALA A O 1
ATOM 1516 N N . GLY A 1 205 ? 21.218 1.072 -35.333 1.00 78.38 205 GLY A N 1
ATOM 1517 C CA . GLY A 1 205 ? 21.314 0.515 -36.686 1.00 78.38 205 GLY A CA 1
ATOM 1518 C C . GLY A 1 205 ? 21.304 -1.020 -36.739 1.00 78.38 205 GLY A C 1
ATOM 1519 O O . GLY A 1 205 ? 21.824 -1.601 -37.686 1.00 78.38 205 GLY A O 1
ATOM 1520 N N . GLY A 1 206 ? 20.729 -1.687 -35.732 1.00 73.00 206 GLY A N 1
ATOM 1521 C CA . GLY A 1 206 ? 20.650 -3.148 -35.617 1.00 73.00 206 GLY A CA 1
ATOM 1522 C C . GLY A 1 206 ? 21.149 -3.680 -34.268 1.00 73.00 206 GLY A C 1
ATOM 1523 O O . GLY A 1 206 ? 21.733 -2.950 -33.474 1.00 73.00 206 GLY A O 1
ATOM 1524 N N . MET A 1 207 ? 20.934 -4.975 -33.996 1.00 60.25 207 MET A N 1
ATOM 1525 C CA . MET A 1 207 ? 21.328 -5.600 -32.714 1.00 60.25 207 MET A CA 1
ATOM 1526 C C . MET A 1 207 ? 22.850 -5.688 -32.508 1.00 60.25 207 MET A C 1
ATOM 1528 O O . MET A 1 207 ? 23.298 -5.812 -31.375 1.00 60.25 207 MET A O 1
ATOM 1532 N N . ASN A 1 208 ? 23.627 -5.609 -33.595 1.00 61.94 208 ASN A N 1
ATOM 1533 C CA . ASN A 1 208 ? 25.094 -5.589 -33.570 1.00 61.94 208 ASN A CA 1
ATOM 1534 C C . ASN A 1 208 ? 25.672 -4.162 -33.519 1.00 61.94 208 ASN A C 1
ATOM 1536 O O . ASN A 1 208 ? 26.890 -3.995 -33.535 1.00 61.94 208 ASN A O 1
ATOM 1540 N N . GLY A 1 209 ? 24.812 -3.138 -33.515 1.00 59.88 209 GLY A N 1
ATOM 1541 C CA . GLY A 1 209 ? 25.210 -1.753 -33.285 1.00 59.88 209 GLY A CA 1
ATOM 1542 C C . GLY A 1 209 ? 25.588 -1.503 -31.824 1.00 59.88 209 GLY A C 1
ATOM 1543 O O . GLY A 1 209 ? 25.622 -2.427 -31.019 1.00 59.88 209 GLY A O 1
ATOM 1544 N N . ASN A 1 210 ? 25.870 -0.244 -31.479 1.00 78.25 210 ASN A N 1
ATOM 1545 C CA . ASN A 1 210 ? 26.363 0.186 -30.165 1.00 78.25 210 ASN A CA 1
ATOM 1546 C C . ASN A 1 210 ? 25.580 -0.440 -28.981 1.00 78.25 210 ASN A C 1
ATOM 1548 O O . ASN A 1 210 ? 24.524 0.058 -28.584 1.00 78.25 210 ASN A O 1
ATOM 1552 N N . ALA A 1 211 ? 26.111 -1.535 -28.425 1.00 75.38 211 ALA A N 1
ATOM 1553 C CA . ALA A 1 211 ? 25.450 -2.353 -27.408 1.00 75.38 211 ALA A CA 1
ATOM 1554 C C . ALA A 1 211 ? 25.214 -1.579 -26.105 1.00 75.38 211 ALA A C 1
ATOM 1556 O O . ALA A 1 211 ? 24.208 -1.804 -25.426 1.00 75.38 211 ALA A O 1
ATOM 1557 N N . ASP A 1 212 ? 26.085 -0.612 -25.806 1.00 78.62 212 ASP A N 1
ATOM 1558 C CA . ASP A 1 212 ? 25.916 0.268 -24.657 1.00 78.62 212 ASP A CA 1
ATOM 1559 C C . ASP A 1 212 ? 24.652 1.119 -24.806 1.00 78.62 212 ASP A C 1
ATOM 1561 O O . ASP A 1 212 ? 23.839 1.190 -23.887 1.00 78.62 212 ASP A O 1
ATOM 1565 N N . LEU A 1 213 ? 24.415 1.693 -25.990 1.00 78.00 213 LEU A N 1
ATOM 1566 C CA . LEU A 1 213 ? 23.213 2.488 -26.261 1.00 78.00 213 LEU A CA 1
ATOM 1567 C C . LEU A 1 213 ? 21.932 1.656 -26.079 1.00 78.00 213 LEU A C 1
ATOM 1569 O O . LEU A 1 213 ? 20.977 2.117 -25.448 1.00 78.00 213 LEU A O 1
ATOM 1573 N N . VAL A 1 214 ? 21.924 0.418 -26.587 1.00 79.44 214 VAL A N 1
ATOM 1574 C CA . VAL A 1 214 ? 20.784 -0.507 -26.457 1.00 79.44 214 VAL A CA 1
ATOM 1575 C C . VAL A 1 214 ? 20.525 -0.852 -24.990 1.00 79.44 214 VAL A C 1
ATOM 1577 O O . VAL A 1 214 ? 19.382 -0.777 -24.526 1.00 79.44 214 VAL A O 1
ATOM 1580 N N . GLY A 1 215 ? 21.571 -1.193 -24.234 1.00 77.88 215 GLY A N 1
ATOM 1581 C CA . GLY A 1 215 ? 21.448 -1.538 -22.819 1.00 77.88 215 GLY A CA 1
ATOM 1582 C C . GLY A 1 215 ? 20.983 -0.357 -21.957 1.00 77.88 215 GLY A C 1
ATOM 1583 O O . GLY A 1 215 ? 20.137 -0.528 -21.072 1.00 77.88 215 GLY A O 1
ATOM 1584 N N . VAL A 1 216 ? 21.473 0.855 -22.239 1.00 82.88 216 VAL A N 1
ATOM 1585 C CA . VAL A 1 216 ? 21.081 2.075 -21.517 1.00 82.88 216 VAL A CA 1
ATOM 1586 C C . VAL A 1 216 ? 19.611 2.389 -21.757 1.00 82.88 216 VAL A C 1
ATOM 1588 O O . VAL A 1 216 ? 18.868 2.572 -20.794 1.00 82.88 216 VAL A O 1
ATOM 1591 N N . LEU A 1 217 ? 19.157 2.383 -23.014 1.00 78.44 217 LEU A N 1
ATOM 1592 C CA . LEU A 1 217 ? 17.753 2.642 -23.354 1.00 78.44 217 LEU A CA 1
ATOM 1593 C C . LEU A 1 217 ? 16.816 1.588 -22.755 1.00 78.44 217 LEU A C 1
ATOM 1595 O O . LEU A 1 217 ? 15.800 1.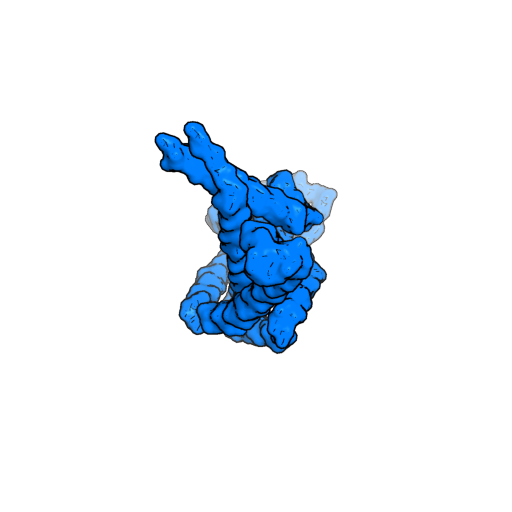938 -22.157 1.00 78.44 217 LEU A O 1
ATOM 1599 N N . THR A 1 218 ? 17.188 0.308 -22.824 1.00 77.88 218 THR A N 1
ATOM 1600 C CA . THR A 1 218 ? 16.435 -0.793 -22.196 1.00 77.88 218 THR A CA 1
ATOM 1601 C C . THR A 1 218 ? 16.268 -0.573 -20.690 1.00 77.88 218 THR A C 1
ATOM 1603 O O . THR A 1 218 ? 15.175 -0.746 -20.139 1.00 77.88 218 THR A O 1
ATOM 1606 N N . THR A 1 219 ? 17.339 -0.146 -20.019 1.00 78.81 219 THR A N 1
ATOM 1607 C CA . THR A 1 219 ? 17.335 0.083 -18.570 1.00 78.81 219 THR A CA 1
ATOM 1608 C C . THR A 1 219 ? 16.536 1.333 -18.208 1.00 78.81 219 THR A C 1
ATOM 1610 O O . THR A 1 219 ? 15.648 1.263 -17.361 1.00 78.81 219 THR A O 1
ATOM 1613 N N . VAL A 1 220 ? 16.774 2.465 -18.879 1.00 81.56 220 VAL A N 1
ATOM 1614 C CA . VAL A 1 220 ? 16.070 3.732 -18.620 1.00 81.56 220 VAL A CA 1
ATOM 1615 C C . VAL A 1 220 ? 14.568 3.588 -18.861 1.00 81.56 220 VAL A C 1
ATOM 1617 O O . VAL A 1 220 ? 13.774 4.026 -18.028 1.00 81.56 220 VAL A O 1
ATOM 1620 N N . CYS A 1 221 ? 14.154 2.935 -19.949 1.00 79.75 221 CYS A N 1
ATOM 1621 C CA . CYS A 1 221 ? 12.734 2.731 -20.233 1.00 79.75 221 CYS A CA 1
ATOM 1622 C C . CYS A 1 221 ? 12.080 1.737 -19.257 1.00 79.75 221 CYS A C 1
ATOM 1624 O O . CYS A 1 221 ? 10.939 1.960 -18.846 1.00 79.75 221 CYS A O 1
ATOM 1626 N N . GLY A 1 222 ? 12.796 0.695 -18.814 1.00 75.88 222 GLY A N 1
ATOM 1627 C CA . GLY A 1 222 ? 12.329 -0.202 -17.748 1.00 75.88 222 GLY A CA 1
ATOM 1628 C C . GLY A 1 222 ? 12.118 0.523 -16.415 1.00 75.88 222 GLY A C 1
ATOM 1629 O O . GLY A 1 222 ? 11.073 0.382 -15.774 1.00 75.88 222 GLY A O 1
ATOM 1630 N N . VAL A 1 223 ? 13.069 1.380 -16.033 1.00 83.19 223 VAL A N 1
ATOM 1631 C CA . VAL A 1 223 ? 12.968 2.240 -14.844 1.00 83.19 223 VAL A CA 1
ATOM 1632 C C . VAL A 1 223 ? 11.835 3.255 -14.983 1.00 83.19 223 VAL A C 1
ATOM 1634 O O . VAL A 1 223 ? 11.076 3.455 -14.038 1.00 83.19 223 VAL A O 1
ATOM 1637 N N . GLY A 1 224 ? 11.655 3.842 -16.167 1.00 75.94 224 GLY A N 1
ATOM 1638 C CA . GLY A 1 224 ? 10.515 4.706 -16.472 1.00 75.94 224 GLY A CA 1
ATOM 1639 C C . GLY A 1 224 ? 9.180 3.994 -16.245 1.00 75.94 224 GLY A C 1
ATOM 1640 O O . GLY A 1 224 ? 8.309 4.527 -15.555 1.00 75.94 224 GLY A O 1
ATOM 1641 N N . GLY A 1 225 ? 9.048 2.753 -16.727 1.00 74.50 225 GLY A N 1
ATOM 1642 C CA . GLY A 1 225 ? 7.886 1.898 -16.462 1.00 74.50 225 GLY A CA 1
ATOM 1643 C C . GLY A 1 225 ? 7.655 1.657 -14.966 1.00 74.50 225 GLY A C 1
ATOM 1644 O O . GLY A 1 225 ? 6.533 1.824 -14.478 1.00 74.50 225 GLY A O 1
ATOM 1645 N N . ALA A 1 226 ? 8.719 1.357 -14.213 1.00 79.81 226 ALA A N 1
ATOM 1646 C CA . ALA A 1 226 ? 8.657 1.185 -12.760 1.00 79.81 226 ALA A CA 1
ATOM 1647 C C . ALA A 1 226 ? 8.203 2.463 -12.033 1.00 79.81 226 ALA A C 1
ATOM 1649 O O . ALA A 1 226 ? 7.359 2.389 -11.136 1.00 79.81 226 ALA A O 1
ATOM 1650 N N . ILE A 1 227 ? 8.723 3.633 -12.420 1.00 80.06 227 ILE A N 1
ATOM 1651 C CA . ILE A 1 227 ? 8.342 4.931 -11.845 1.00 80.06 227 ILE A CA 1
ATOM 1652 C C . ILE A 1 227 ? 6.867 5.217 -12.126 1.00 80.06 227 ILE A C 1
ATOM 1654 O O . ILE A 1 227 ? 6.127 5.532 -11.195 1.00 80.06 227 ILE A O 1
ATOM 1658 N N . ILE A 1 228 ? 6.413 5.065 -13.374 1.00 79.19 228 ILE A N 1
ATOM 1659 C CA . ILE A 1 228 ? 5.018 5.324 -13.767 1.00 79.19 228 ILE A CA 1
ATOM 1660 C C . ILE A 1 228 ? 4.058 4.422 -12.986 1.00 79.19 228 ILE A C 1
ATOM 1662 O O . ILE A 1 228 ? 3.065 4.904 -12.429 1.00 79.19 228 ILE A O 1
ATOM 1666 N N . PHE A 1 229 ? 4.368 3.127 -12.882 1.00 79.00 229 PHE A N 1
ATOM 1667 C CA . PHE A 1 229 ? 3.558 2.207 -12.090 1.00 79.00 229 PHE A CA 1
ATOM 1668 C C . PHE A 1 229 ? 3.533 2.624 -10.617 1.00 79.00 229 PHE A C 1
ATOM 1670 O O . PHE A 1 229 ? 2.464 2.740 -10.022 1.00 79.00 229 PHE A O 1
ATOM 1677 N N . THR A 1 230 ? 4.694 2.930 -10.038 1.00 76.94 230 THR A N 1
ATOM 1678 C CA . THR A 1 230 ? 4.808 3.320 -8.626 1.00 76.94 230 THR A CA 1
ATOM 1679 C C . THR A 1 230 ? 4.046 4.613 -8.326 1.00 76.94 230 THR A C 1
ATOM 1681 O O . THR A 1 230 ? 3.347 4.698 -7.319 1.00 76.94 230 THR A O 1
ATOM 1684 N N . LEU A 1 231 ? 4.089 5.598 -9.227 1.00 76.12 231 LEU A N 1
ATOM 1685 C CA . LEU A 1 231 ? 3.290 6.826 -9.142 1.00 76.12 231 LEU A CA 1
ATOM 1686 C C . LEU A 1 231 ? 1.783 6.557 -9.222 1.00 76.12 231 LEU A C 1
ATOM 1688 O O . LEU A 1 231 ? 0.999 7.284 -8.608 1.00 76.12 231 LEU A O 1
ATOM 1692 N N . THR A 1 232 ? 1.379 5.521 -9.956 1.00 71.19 232 THR A N 1
ATOM 1693 C CA . THR A 1 232 ? -0.017 5.074 -10.039 1.00 71.19 232 THR A CA 1
ATOM 1694 C C . THR A 1 232 ? -0.445 4.396 -8.736 1.00 71.19 232 THR A C 1
ATOM 1696 O O . THR A 1 232 ? -1.504 4.715 -8.198 1.00 71.19 232 THR A O 1
ATOM 1699 N N . VAL A 1 233 ? 0.408 3.545 -8.159 1.00 69.56 233 VAL A N 1
ATOM 1700 C CA . VAL A 1 233 ? 0.171 2.913 -6.849 1.00 69.56 233 VAL A CA 1
ATOM 1701 C C . VAL A 1 233 ? 0.137 3.948 -5.722 1.00 69.56 233 VAL A C 1
ATOM 1703 O O . VAL A 1 233 ? -0.693 3.842 -4.829 1.00 69.56 233 VAL A O 1
ATOM 1706 N N . LEU A 1 234 ? 0.959 4.999 -5.775 1.00 68.31 234 LEU A N 1
ATOM 1707 C CA . LEU A 1 234 ? 0.934 6.092 -4.792 1.00 68.31 234 LEU A CA 1
ATOM 1708 C C . LEU A 1 234 ? -0.417 6.816 -4.733 1.00 68.31 234 LEU A C 1
ATOM 1710 O O . LEU A 1 234 ? -0.793 7.314 -3.678 1.00 68.31 234 LEU A O 1
ATOM 1714 N N . ARG A 1 235 ? -1.179 6.853 -5.836 1.00 65.44 235 ARG A N 1
ATOM 1715 C CA . ARG A 1 235 ? -2.565 7.366 -5.831 1.00 65.44 235 ARG A CA 1
ATOM 1716 C C . ARG A 1 235 ? -3.545 6.415 -5.135 1.00 65.44 235 ARG A C 1
ATOM 1718 O O . ARG A 1 235 ? -4.631 6.830 -4.746 1.00 65.44 235 ARG A O 1
ATOM 1725 N N . CYS A 1 236 ? -3.165 5.149 -4.995 1.00 60.44 236 CYS A N 1
ATOM 1726 C CA . CYS A 1 236 ? -3.946 4.088 -4.369 1.00 60.44 236 CYS A CA 1
ATOM 1727 C C . CYS A 1 236 ? -3.687 3.964 -2.852 1.00 60.44 236 CYS A C 1
ATOM 1729 O O . CYS A 1 236 ? -4.443 3.276 -2.164 1.00 60.44 236 CYS A O 1
ATOM 1731 N N . GLU A 1 237 ? -2.641 4.611 -2.324 1.00 60.97 237 GLU A N 1
ATOM 1732 C CA . GLU A 1 237 ? -2.324 4.667 -0.892 1.00 60.97 237 GLU A CA 1
ATOM 1733 C C . GLU A 1 237 ? -3.048 5.847 -0.229 1.00 60.97 237 GLU A C 1
ATOM 1735 O O . GLU A 1 237 ? -2.554 6.975 -0.241 1.00 60.97 237 GLU A O 1
ATOM 1740 N N . ALA A 1 238 ? -4.208 5.608 0.389 1.00 52.91 238 ALA A N 1
ATOM 1741 C CA . ALA A 1 238 ? -4.824 6.629 1.243 1.00 52.91 238 ALA A CA 1
ATOM 1742 C C . ALA A 1 238 ? -5.413 6.110 2.555 1.00 52.91 238 ALA A C 1
ATOM 1744 O O . ALA A 1 238 ? -6.084 6.883 3.224 1.00 52.91 238 ALA A O 1
ATOM 1745 N N . ARG A 1 239 ? -5.167 4.866 3.000 1.00 53.06 239 ARG A N 1
ATOM 1746 C CA . ARG A 1 239 ? -5.606 4.445 4.351 1.00 53.06 239 ARG A CA 1
ATOM 1747 C C . ARG A 1 239 ? -4.509 4.506 5.414 1.00 53.06 239 ARG A C 1
ATOM 1749 O O . ARG A 1 239 ? -4.840 4.642 6.587 1.00 53.06 239 ARG A O 1
ATOM 1756 N N . SER A 1 240 ? -3.220 4.450 5.060 1.00 49.38 240 SER A N 1
ATOM 1757 C CA . SER A 1 240 ? -2.123 4.346 6.044 1.00 49.38 240 SER A CA 1
ATOM 1758 C C . SER A 1 240 ? -0.991 5.368 5.901 1.00 49.38 240 SER A C 1
ATOM 1760 O O . SER A 1 240 ? -0.008 5.274 6.647 1.00 49.38 240 SER A O 1
ATOM 1762 N N . TRP A 1 241 ? -1.078 6.358 5.003 1.00 46.09 241 TRP A N 1
ATOM 1763 C CA . TRP A 1 241 ? -0.007 7.350 4.834 1.00 46.09 241 TRP A CA 1
ATOM 1764 C C . TRP A 1 241 ? -0.196 8.611 5.697 1.00 46.09 241 TRP A C 1
ATOM 1766 O O . TRP A 1 241 ? -1.285 9.165 5.813 1.00 46.09 241 TRP A O 1
ATOM 1776 N N . PRO A 1 242 ? 0.859 9.011 6.422 1.00 48.94 242 PRO A N 1
ATOM 1777 C CA . PRO A 1 242 ? 0.968 8.800 7.855 1.00 48.94 242 PRO A CA 1
ATOM 1778 C C . PRO A 1 242 ? -0.007 9.659 8.679 1.00 48.94 242 PRO A C 1
ATOM 1780 O O . PRO A 1 242 ? -0.111 10.877 8.510 1.00 48.94 242 PRO A O 1
ATOM 1783 N N . ALA A 1 243 ? -0.608 9.022 9.686 1.00 43.84 243 ALA A N 1
ATOM 1784 C CA . ALA A 1 243 ? -1.345 9.616 10.806 1.00 43.84 243 ALA A CA 1
ATOM 1785 C C . ALA A 1 243 ? -0.405 10.216 11.887 1.00 43.84 243 ALA A C 1
ATOM 1787 O O . ALA A 1 243 ? -0.657 10.113 13.088 1.00 43.84 243 ALA A O 1
ATOM 1788 N N . GLY A 1 244 ? 0.726 10.798 11.469 1.00 43.62 244 GLY A N 1
ATOM 1789 C CA . GLY A 1 244 ? 1.712 11.434 12.348 1.00 43.62 244 GLY A CA 1
ATOM 1790 C C . GLY A 1 244 ? 1.459 12.934 12.511 1.00 43.62 244 GLY A C 1
ATOM 1791 O O . GLY A 1 244 ? 0.952 13.583 11.597 1.00 43.62 244 GLY A O 1
ATOM 1792 N N . ARG A 1 245 ? 1.816 13.499 13.675 1.00 45.28 245 ARG A N 1
ATOM 1793 C CA . ARG A 1 245 ? 1.707 14.944 13.957 1.00 45.28 245 ARG A CA 1
ATOM 1794 C C . ARG A 1 245 ? 2.387 15.798 12.877 1.00 45.28 245 ARG A C 1
ATOM 1796 O O . ARG A 1 245 ? 3.364 15.385 12.259 1.00 45.28 245 ARG A O 1
ATOM 1803 N N . ALA A 1 246 ? 1.854 17.007 12.704 1.00 45.22 246 ALA A N 1
ATOM 1804 C CA . ALA A 1 246 ? 2.118 17.967 11.633 1.00 45.22 246 ALA A CA 1
ATOM 1805 C C . ALA A 1 246 ? 3.577 18.470 11.524 1.00 45.22 246 ALA A C 1
ATOM 1807 O O . ALA A 1 246 ? 3.863 19.641 11.767 1.00 45.22 246 ALA A O 1
ATOM 1808 N N . GLY A 1 247 ? 4.500 17.617 11.081 1.00 59.12 247 GLY A N 1
ATOM 1809 C CA . GLY A 1 247 ? 5.797 18.047 10.554 1.00 59.12 247 GLY A CA 1
ATOM 1810 C C . GLY A 1 247 ? 5.664 18.662 9.155 1.00 59.12 247 GLY A C 1
ATOM 1811 O O . GLY A 1 247 ? 4.734 18.339 8.412 1.00 59.12 247 GLY A O 1
ATOM 1812 N N . LEU A 1 248 ? 6.602 19.537 8.777 1.00 60.12 248 LEU A N 1
ATOM 1813 C CA . LEU A 1 248 ? 6.658 20.149 7.439 1.00 60.12 248 LEU A CA 1
ATOM 1814 C C . LEU A 1 248 ? 6.729 19.076 6.334 1.00 60.12 248 LEU A C 1
ATOM 1816 O O . LEU A 1 248 ? 5.984 19.122 5.360 1.00 60.12 248 LEU A O 1
ATOM 1820 N N . TRP A 1 249 ? 7.544 18.045 6.562 1.00 58.00 249 TRP A N 1
ATOM 1821 C CA . TRP A 1 249 ? 7.717 16.893 5.674 1.00 58.00 249 TRP A CA 1
ATOM 1822 C C . TRP A 1 249 ? 6.445 16.066 5.480 1.00 58.00 249 TRP A C 1
ATOM 1824 O O . TRP A 1 249 ? 6.155 15.614 4.378 1.00 58.00 249 TRP A O 1
ATOM 1834 N N . LEU A 1 250 ? 5.648 15.914 6.537 1.00 61.06 250 LEU A N 1
ATOM 1835 C CA . LEU A 1 250 ? 4.377 15.192 6.495 1.00 61.06 250 LEU A CA 1
ATOM 1836 C C . LEU A 1 250 ? 3.301 15.979 5.737 1.00 61.06 250 LEU A C 1
ATOM 1838 O O . LEU A 1 250 ? 2.496 15.392 5.018 1.00 61.06 250 LEU A O 1
ATOM 1842 N N . ARG A 1 251 ? 3.314 17.314 5.855 1.00 63.09 251 ARG A N 1
ATOM 1843 C CA . ARG A 1 251 ? 2.454 18.200 5.056 1.00 63.09 251 ARG A CA 1
ATOM 1844 C C . ARG A 1 251 ? 2.830 18.167 3.577 1.00 63.09 251 ARG A C 1
ATOM 1846 O O . ARG A 1 251 ? 1.935 18.091 2.739 1.00 63.09 251 ARG A O 1
ATOM 1853 N N . LEU A 1 252 ? 4.127 18.167 3.263 1.00 62.88 252 LEU A N 1
ATOM 1854 C CA . LEU A 1 252 ? 4.607 18.045 1.886 1.00 62.88 252 LEU A CA 1
ATOM 1855 C C . LEU A 1 252 ? 4.231 16.688 1.276 1.00 62.88 252 LEU A C 1
ATOM 1857 O O . LEU A 1 252 ? 3.711 16.650 0.167 1.00 62.88 252 LEU A O 1
ATOM 1861 N N . ALA A 1 253 ? 4.420 15.595 2.024 1.00 61.97 253 ALA A N 1
ATOM 1862 C CA . ALA A 1 253 ? 4.062 14.246 1.587 1.00 61.97 253 ALA A CA 1
ATOM 1863 C C . ALA A 1 253 ? 2.557 14.093 1.309 1.00 61.97 253 ALA A C 1
ATOM 1865 O O . ALA A 1 253 ? 2.181 13.396 0.373 1.00 61.97 253 ALA A O 1
ATOM 1866 N N . ARG A 1 254 ? 1.695 14.779 2.074 1.00 64.44 254 ARG A N 1
ATOM 1867 C CA . ARG A 1 254 ? 0.243 14.796 1.825 1.00 64.44 254 ARG A CA 1
ATOM 1868 C C . ARG A 1 254 ? -0.146 15.643 0.616 1.00 64.44 254 ARG A C 1
ATOM 1870 O O . ARG A 1 254 ? -1.018 15.244 -0.142 1.00 64.44 254 ARG A O 1
ATOM 1877 N N . ARG A 1 255 ? 0.470 16.817 0.442 1.00 69.00 255 ARG A N 1
ATOM 1878 C CA . ARG A 1 255 ? 0.085 17.763 -0.620 1.00 69.00 255 ARG A CA 1
ATOM 1879 C C . ARG A 1 255 ? 0.680 17.407 -1.982 1.00 69.00 255 ARG A C 1
ATOM 1881 O O . ARG A 1 255 ? 0.052 17.663 -3.001 1.00 69.00 255 ARG A O 1
ATOM 1888 N N . PHE A 1 256 ? 1.867 16.802 -1.993 1.00 71.38 256 PHE A N 1
ATOM 1889 C CA . PHE A 1 256 ? 2.600 16.429 -3.202 1.00 71.38 256 PHE A CA 1
ATOM 1890 C C . PHE A 1 256 ? 3.209 15.021 -3.065 1.00 71.38 256 PHE A C 1
ATOM 1892 O O . PHE A 1 256 ? 4.434 14.874 -3.033 1.00 71.38 256 PHE A O 1
ATOM 1899 N N . PRO A 1 257 ? 2.376 13.966 -3.000 1.00 68.12 257 PRO A N 1
ATOM 1900 C CA . PRO A 1 257 ? 2.829 12.591 -2.767 1.00 68.12 257 PRO A CA 1
ATOM 1901 C C . PRO A 1 257 ? 3.814 12.095 -3.833 1.00 68.12 257 PRO A C 1
ATOM 1903 O O . PRO A 1 257 ? 4.811 11.444 -3.526 1.00 68.12 257 PRO A O 1
ATOM 1906 N N . GLN A 1 258 ? 3.568 12.467 -5.090 1.00 75.25 258 GLN A N 1
ATOM 1907 C CA . GLN A 1 258 ? 4.403 12.110 -6.236 1.00 75.25 258 GLN A CA 1
ATOM 1908 C C . GLN A 1 258 ? 5.773 12.799 -6.182 1.00 75.25 258 GLN A C 1
ATOM 1910 O O . GLN A 1 258 ? 6.803 12.156 -6.365 1.00 75.25 258 GLN A O 1
ATOM 1915 N N . LEU A 1 259 ? 5.793 14.097 -5.868 1.00 75.38 259 LEU A N 1
ATOM 1916 C CA . LEU A 1 259 ? 7.028 14.874 -5.764 1.00 75.38 259 LEU A CA 1
ATOM 1917 C C . LEU A 1 259 ? 7.876 14.405 -4.575 1.00 75.38 259 LEU A C 1
ATOM 1919 O O . LEU A 1 259 ? 9.092 14.278 -4.680 1.00 75.38 259 LEU A O 1
ATOM 1923 N N . PHE A 1 260 ? 7.220 14.097 -3.454 1.00 75.56 260 PHE A N 1
ATOM 1924 C CA . PHE A 1 260 ? 7.874 13.550 -2.271 1.00 75.56 260 PHE A CA 1
ATOM 1925 C C . PHE A 1 260 ? 8.486 12.169 -2.541 1.00 75.56 260 PHE A C 1
ATOM 1927 O O . PHE A 1 260 ? 9.601 11.897 -2.094 1.00 75.56 260 PHE A O 1
ATOM 1934 N N . PHE A 1 261 ? 7.798 11.313 -3.304 1.00 76.00 261 PHE A N 1
ATOM 1935 C CA . PHE A 1 261 ? 8.352 10.039 -3.758 1.00 76.00 261 PHE A CA 1
ATOM 1936 C C . PHE A 1 261 ? 9.605 10.230 -4.617 1.00 76.00 261 PHE A C 1
ATOM 1938 O O . PHE A 1 261 ? 10.637 9.641 -4.306 1.00 76.00 261 PHE A O 1
ATOM 1945 N N . LEU A 1 262 ? 9.537 11.081 -5.646 1.00 80.06 262 LEU A N 1
ATOM 1946 C CA . LEU A 1 262 ? 10.675 11.352 -6.529 1.00 80.06 262 LEU A CA 1
ATOM 1947 C C . LEU A 1 262 ? 11.870 11.915 -5.753 1.00 80.06 262 LEU A C 1
ATOM 1949 O O . LEU A 1 262 ? 12.997 11.465 -5.941 1.00 80.06 262 LEU A O 1
ATOM 1953 N N . LEU A 1 263 ? 11.621 12.836 -4.821 1.00 82.25 263 LEU A N 1
ATOM 1954 C CA . LEU A 1 263 ? 12.657 13.375 -3.944 1.00 82.25 263 LEU A CA 1
ATOM 1955 C C . LEU A 1 263 ? 13.297 12.277 -3.086 1.00 82.25 263 LEU A C 1
ATOM 1957 O O . LEU A 1 263 ? 14.519 12.204 -2.982 1.00 82.25 263 LEU A O 1
ATOM 1961 N N . ARG A 1 264 ? 12.490 11.396 -2.483 1.00 79.75 264 ARG A N 1
ATOM 1962 C CA . ARG A 1 264 ? 12.998 10.290 -1.664 1.00 79.75 264 ARG A CA 1
ATOM 1963 C C . ARG A 1 264 ? 13.777 9.278 -2.500 1.00 79.75 264 ARG A C 1
ATOM 1965 O O . ARG A 1 264 ? 14.808 8.796 -2.038 1.00 79.75 264 ARG A O 1
ATOM 1972 N N . LEU A 1 265 ? 13.316 8.983 -3.712 1.00 80.19 265 LEU A N 1
ATOM 1973 C CA . LEU A 1 265 ? 14.010 8.125 -4.666 1.00 80.19 265 LEU A CA 1
ATOM 1974 C C . LEU A 1 265 ? 15.396 8.697 -5.000 1.00 80.19 265 LEU A C 1
ATOM 1976 O O . LEU A 1 265 ? 16.397 7.993 -4.863 1.00 80.19 265 LEU A O 1
ATOM 1980 N N . LEU A 1 266 ? 15.465 9.989 -5.340 1.00 83.06 266 LEU A N 1
ATOM 1981 C CA . LEU A 1 266 ? 16.720 10.690 -5.625 1.00 83.06 266 LEU A CA 1
ATOM 1982 C C . LEU A 1 266 ? 17.668 10.684 -4.422 1.00 83.06 266 LEU A C 1
ATOM 1984 O O . LEU A 1 266 ? 18.820 10.281 -4.556 1.00 83.06 266 LEU A O 1
ATOM 1988 N N . LEU A 1 267 ? 17.181 11.060 -3.235 1.00 85.00 267 LEU A N 1
ATOM 1989 C CA . LEU A 1 267 ? 17.992 11.097 -2.012 1.00 85.00 267 LEU A CA 1
ATOM 1990 C C . LEU A 1 267 ? 18.517 9.712 -1.617 1.00 85.00 267 LEU A C 1
ATOM 1992 O O . LEU A 1 267 ? 19.672 9.586 -1.222 1.00 85.00 267 LEU A O 1
ATOM 1996 N N . THR A 1 268 ? 17.692 8.668 -1.741 1.00 80.50 268 THR A N 1
ATOM 1997 C CA . THR A 1 268 ? 18.101 7.292 -1.410 1.00 80.50 268 THR A CA 1
ATOM 1998 C C . THR A 1 268 ? 19.150 6.787 -2.397 1.00 80.50 268 THR A C 1
ATOM 2000 O O . THR A 1 268 ? 20.131 6.175 -1.986 1.00 80.50 268 THR A O 1
ATOM 2003 N N . THR A 1 269 ? 18.982 7.096 -3.685 1.00 80.69 269 THR A N 1
ATOM 2004 C CA . THR A 1 269 ? 19.969 6.761 -4.719 1.00 80.69 269 THR A CA 1
ATOM 2005 C C . THR A 1 269 ? 21.293 7.474 -4.451 1.00 80.69 269 THR A C 1
ATOM 2007 O O . THR A 1 269 ? 22.337 6.830 -4.422 1.00 80.69 269 THR A O 1
ATOM 2010 N N . ALA A 1 270 ? 21.256 8.782 -4.178 1.00 81.81 270 ALA A N 1
ATOM 2011 C CA . ALA A 1 270 ? 22.447 9.569 -3.867 1.00 81.81 270 ALA A CA 1
ATOM 2012 C C . ALA A 1 270 ? 23.176 9.050 -2.616 1.00 81.81 270 ALA A C 1
ATOM 2014 O O . ALA A 1 270 ? 24.398 8.927 -2.626 1.00 81.81 270 ALA A O 1
ATOM 2015 N N . ALA A 1 271 ? 22.437 8.689 -1.561 1.00 84.94 271 ALA A N 1
ATOM 2016 C CA . ALA A 1 271 ? 23.009 8.117 -0.345 1.00 84.94 271 ALA A CA 1
ATOM 2017 C C . ALA A 1 271 ? 23.660 6.746 -0.588 1.00 84.94 271 ALA A C 1
ATOM 2019 O O . ALA A 1 271 ? 24.744 6.490 -0.068 1.00 84.94 271 ALA A O 1
ATOM 2020 N N . LEU A 1 272 ? 23.033 5.877 -1.391 1.00 81.94 272 LEU A N 1
ATOM 2021 C CA . LEU A 1 272 ? 23.594 4.563 -1.712 1.00 81.94 272 LEU A CA 1
ATOM 2022 C C . LEU A 1 272 ? 24.867 4.694 -2.559 1.00 81.94 272 LEU A C 1
ATOM 2024 O O . LEU A 1 272 ? 25.866 4.048 -2.259 1.00 81.94 272 LEU A O 1
ATOM 2028 N N . LEU A 1 273 ? 24.859 5.583 -3.558 1.00 82.06 273 LEU A N 1
ATOM 2029 C CA . LEU A 1 273 ? 26.039 5.887 -4.373 1.00 82.06 273 LEU A CA 1
ATOM 2030 C C . LEU A 1 273 ? 27.177 6.477 -3.537 1.00 82.06 273 LEU A C 1
ATOM 2032 O O . LEU A 1 273 ? 28.327 6.087 -3.717 1.00 82.06 273 LEU A O 1
ATOM 2036 N N . LEU A 1 274 ? 26.865 7.370 -2.593 1.00 83.69 274 LEU A N 1
ATOM 2037 C CA . LEU A 1 274 ? 27.846 7.906 -1.652 1.00 83.69 274 LEU A CA 1
ATOM 2038 C C . LEU A 1 274 ? 28.424 6.800 -0.756 1.00 83.69 274 LEU A C 1
ATOM 2040 O O . LEU A 1 274 ? 29.632 6.755 -0.549 1.00 83.69 274 LEU A O 1
ATOM 2044 N N . GLY A 1 275 ? 27.585 5.889 -0.257 1.00 81.88 275 GLY A N 1
ATOM 2045 C CA . GLY A 1 275 ? 28.026 4.736 0.528 1.00 81.88 275 GLY A CA 1
ATOM 2046 C C . GLY A 1 275 ? 28.959 3.815 -0.260 1.00 81.88 275 GLY A C 1
ATOM 2047 O O . GLY A 1 275 ? 30.025 3.466 0.238 1.00 81.88 275 GLY A O 1
ATOM 2048 N N . LEU A 1 276 ? 28.604 3.484 -1.505 1.00 81.50 276 LEU A N 1
ATOM 2049 C CA . LEU A 1 276 ? 29.452 2.699 -2.411 1.00 81.50 276 LEU A CA 1
ATOM 2050 C C . LEU A 1 276 ? 30.774 3.410 -2.717 1.00 81.50 276 LEU A C 1
ATOM 2052 O O . LEU A 1 276 ? 31.820 2.771 -2.734 1.00 81.50 276 LEU A O 1
ATOM 2056 N N . TYR A 1 277 ? 30.746 4.730 -2.906 1.00 78.62 277 TYR A N 1
ATOM 2057 C CA . TYR A 1 277 ? 31.951 5.533 -3.109 1.00 78.62 277 TYR A CA 1
ATOM 2058 C C . TYR A 1 277 ? 32.883 5.519 -1.890 1.00 78.62 277 TYR A C 1
ATOM 2060 O O . TYR A 1 277 ? 34.100 5.461 -2.047 1.00 78.62 277 TYR A O 1
ATOM 2068 N N . ILE A 1 278 ? 32.319 5.578 -0.680 1.00 83.81 278 ILE A N 1
ATOM 2069 C CA . ILE A 1 278 ? 33.086 5.546 0.571 1.00 83.81 278 ILE A CA 1
ATOM 2070 C C . ILE A 1 278 ? 33.648 4.143 0.836 1.00 83.81 278 ILE A C 1
ATOM 2072 O O . ILE A 1 278 ? 34.803 4.047 1.228 1.00 83.81 278 ILE A O 1
ATOM 2076 N N . LEU A 1 279 ? 32.868 3.076 0.618 1.00 79.62 279 LEU A N 1
ATOM 2077 C CA . LEU A 1 279 ? 33.317 1.686 0.814 1.00 79.62 279 LEU A CA 1
ATOM 2078 C C . LEU A 1 279 ? 34.270 1.182 -0.280 1.00 79.62 279 LEU A C 1
ATOM 2080 O O . LEU A 1 279 ? 35.006 0.232 -0.047 1.00 79.62 279 LEU A O 1
ATOM 2084 N N . GLY A 1 280 ? 34.207 1.758 -1.482 1.00 63.19 280 GLY A N 1
ATOM 2085 C CA . GLY A 1 280 ? 35.080 1.412 -2.606 1.00 63.19 280 GLY A CA 1
ATOM 2086 C C . GLY A 1 280 ? 36.435 2.130 -2.598 1.00 63.19 280 GLY A C 1
ATOM 2087 O O . GLY A 1 280 ? 37.190 1.991 -3.561 1.00 63.19 280 GLY A O 1
ATOM 2088 N N . ARG A 1 281 ? 36.718 2.926 -1.560 1.00 54.59 281 ARG A N 1
ATOM 2089 C CA . ARG A 1 281 ? 38.040 3.484 -1.247 1.00 54.59 281 ARG A CA 1
ATOM 2090 C C . ARG A 1 281 ? 38.739 2.620 -0.211 1.00 54.59 281 ARG A C 1
ATOM 2092 O O . ARG A 1 281 ? 39.977 2.519 -0.330 1.00 54.59 281 ARG A O 1
#

Organism: NCBI:txid1461584